Protein AF-A0A8B7ZRM4-F1 (afdb_monomer_lite)

Structure (mmCIF, N/CA/C/O backbone):
data_AF-A0A8B7ZRM4-F1
#
_entry.id   AF-A0A8B7ZRM4-F1
#
loop_
_atom_site.group_PDB
_atom_site.id
_atom_site.type_symbol
_atom_site.label_atom_id
_atom_site.label_alt_id
_atom_site.label_comp_id
_atom_site.label_asym_id
_atom_site.label_entity_id
_atom_site.label_seq_id
_atom_site.pdbx_PDB_ins_code
_atom_site.Cartn_x
_atom_site.Cartn_y
_atom_site.Cartn_z
_atom_site.occupancy
_atom_site.B_iso_or_equiv
_atom_site.auth_seq_id
_atom_site.auth_comp_id
_atom_site.auth_asym_id
_atom_site.auth_atom_id
_atom_site.pdbx_PDB_model_num
ATOM 1 N N . MET A 1 1 ? -20.366 16.954 -4.971 1.00 42.69 1 MET A N 1
ATOM 2 C CA . MET A 1 1 ? -20.624 15.500 -4.927 1.00 42.69 1 MET A CA 1
ATOM 3 C C . MET A 1 1 ? -21.548 15.237 -3.754 1.00 42.69 1 MET A C 1
ATOM 5 O O . MET A 1 1 ? -21.232 15.649 -2.647 1.00 42.69 1 MET A O 1
ATOM 9 N N . ALA A 1 2 ? -22.745 14.727 -4.041 1.00 37.62 2 ALA A N 1
ATOM 10 C CA . ALA A 1 2 ? -23.853 14.630 -3.098 1.00 37.62 2 ALA A CA 1
ATOM 11 C C . ALA A 1 2 ? -23.645 13.472 -2.113 1.00 37.62 2 ALA A C 1
ATOM 13 O O . ALA A 1 2 ? -23.377 12.346 -2.524 1.00 37.62 2 ALA A O 1
ATOM 14 N N . SER A 1 3 ? -23.788 13.775 -0.824 1.00 43.78 3 SER A N 1
ATOM 15 C CA . SER A 1 3 ? -23.793 12.805 0.267 1.00 43.78 3 SER A CA 1
ATOM 16 C C . SER A 1 3 ? -25.105 12.019 0.214 1.00 43.78 3 SER A C 1
ATOM 18 O O . SER A 1 3 ? -26.173 12.572 0.481 1.00 43.78 3 SER A O 1
ATOM 20 N N . GLN A 1 4 ? -25.047 10.755 -0.209 1.00 44.62 4 GLN A N 1
ATOM 21 C CA . GLN A 1 4 ? -26.190 9.851 -0.136 1.00 44.62 4 GLN A CA 1
ATOM 22 C C . GLN A 1 4 ? -26.280 9.298 1.286 1.00 44.62 4 GLN A C 1
ATOM 24 O O . GLN A 1 4 ? -25.449 8.502 1.719 1.00 44.62 4 GLN A O 1
ATOM 29 N N . GLY A 1 5 ? -27.292 9.762 2.019 1.00 43.59 5 GLY A N 1
ATOM 30 C CA . GLY A 1 5 ? -27.686 9.191 3.297 1.00 43.59 5 GLY A CA 1
ATOM 31 C C . GLY A 1 5 ? -28.191 7.765 3.099 1.00 43.59 5 GLY A C 1
ATOM 32 O O . GLY A 1 5 ? -29.124 7.530 2.332 1.00 43.59 5 GLY A O 1
ATOM 33 N N . VAL A 1 6 ? -27.565 6.825 3.799 1.00 45.75 6 VAL A N 1
ATOM 34 C CA . VAL A 1 6 ? -28.013 5.434 3.878 1.00 45.75 6 VAL A CA 1
ATOM 35 C C . VAL A 1 6 ? -29.364 5.407 4.592 1.00 45.75 6 VAL A C 1
ATOM 37 O O . VAL A 1 6 ? -29.500 5.883 5.720 1.00 45.75 6 VAL A O 1
ATOM 40 N N . GLN A 1 7 ? -30.379 4.888 3.903 1.00 50.84 7 GLN A N 1
ATOM 41 C CA . GLN A 1 7 ? -31.726 4.717 4.436 1.00 50.84 7 GLN A CA 1
ATOM 42 C C . GLN A 1 7 ? -31.730 3.583 5.482 1.00 50.84 7 GLN A C 1
ATOM 44 O O . GLN A 1 7 ? -31.145 2.524 5.247 1.00 50.84 7 GLN A O 1
ATOM 49 N N . PRO A 1 8 ? -32.414 3.751 6.629 1.00 54.53 8 PRO A N 1
ATOM 50 C CA . PRO A 1 8 ? -32.433 2.766 7.719 1.00 54.53 8 PRO A CA 1
ATOM 51 C C . PRO A 1 8 ? -33.092 1.423 7.348 1.00 54.53 8 PRO A C 1
ATOM 53 O O . PRO A 1 8 ? -32.986 0.451 8.095 1.00 54.53 8 PRO A O 1
ATOM 56 N N . SER A 1 9 ? -33.745 1.342 6.189 1.00 59.06 9 SER A N 1
ATOM 57 C CA . SER A 1 9 ? -34.387 0.136 5.664 1.00 59.06 9 SER A CA 1
ATOM 58 C C . SER A 1 9 ? -33.404 -0.914 5.125 1.00 59.06 9 SER A C 1
ATOM 60 O O . SER A 1 9 ? -33.763 -2.091 5.066 1.00 59.06 9 SER A O 1
ATOM 62 N N . ASP A 1 10 ? -32.166 -0.540 4.788 1.00 57.09 10 ASP A N 1
ATOM 63 C CA . ASP A 1 10 ? -31.178 -1.486 4.246 1.00 57.09 10 ASP A CA 1
ATOM 64 C C . ASP A 1 10 ? -30.437 -2.273 5.341 1.00 57.09 10 ASP A C 1
ATOM 66 O O . ASP A 1 10 ? -30.064 -3.429 5.134 1.00 57.09 10 ASP A O 1
ATOM 70 N N . LEU A 1 11 ? -30.330 -1.716 6.552 1.00 57.50 11 LEU A N 1
ATOM 71 C CA . LEU A 1 11 ? -29.779 -2.417 7.722 1.00 57.50 11 LEU A CA 1
ATOM 72 C C . LEU A 1 11 ? -30.714 -3.513 8.252 1.00 57.50 11 LEU A C 1
ATOM 74 O O . LEU A 1 11 ? -30.254 -4.522 8.778 1.00 57.50 11 LEU A O 1
ATOM 78 N N . GLN A 1 12 ? -32.028 -3.355 8.087 1.00 57.16 12 GLN A N 1
ATOM 79 C CA . GLN A 1 12 ? -32.990 -4.374 8.515 1.00 57.16 12 GLN A CA 1
ATOM 80 C C . GLN A 1 12 ? -33.005 -5.588 7.578 1.00 57.16 12 GLN A C 1
ATOM 82 O O . GLN A 1 12 ? -33.232 -6.708 8.029 1.00 57.16 12 GLN A O 1
ATOM 87 N N . LYS A 1 13 ? -32.701 -5.402 6.287 1.00 59.34 13 LYS A N 1
ATOM 88 C CA . LYS A 1 13 ? -32.641 -6.502 5.312 1.00 59.34 13 LYS A CA 1
ATOM 89 C C . LYS A 1 13 ? -31.384 -7.362 5.460 1.00 59.34 13 LYS A C 1
ATOM 91 O O . LYS A 1 13 ? -31.457 -8.565 5.222 1.00 59.34 13 LYS A O 1
ATOM 96 N N . SER A 1 14 ? -30.256 -6.789 5.889 1.00 59.28 14 SER A N 1
ATOM 97 C CA . SER A 1 14 ? -29.027 -7.564 6.123 1.00 59.28 14 SER A CA 1
ATOM 98 C C . SER A 1 14 ? -29.112 -8.457 7.368 1.00 59.28 14 SER A C 1
ATOM 100 O O . SER A 1 14 ? -28.523 -9.536 7.382 1.00 59.28 14 SER A O 1
ATOM 102 N N . LEU A 1 15 ? -29.903 -8.067 8.374 1.00 54.16 15 LEU A N 1
ATOM 103 C CA . LEU A 1 15 ? -30.107 -8.839 9.607 1.00 54.16 15 LEU A CA 1
ATOM 104 C C . LEU A 1 15 ? -31.001 -10.077 9.419 1.00 54.16 15 LEU A C 1
ATOM 106 O O . LEU A 1 15 ? -30.775 -11.096 10.070 1.00 54.16 15 LEU A O 1
ATOM 110 N N . VAL A 1 16 ? -31.960 -10.039 8.487 1.00 58.53 16 VAL A N 1
ATOM 111 C CA . VAL A 1 16 ? -32.848 -11.184 8.197 1.00 58.53 16 VAL A CA 1
ATOM 112 C C . VAL A 1 16 ? -32.095 -12.341 7.521 1.00 58.53 16 VAL A C 1
ATOM 114 O O . VAL A 1 16 ? -32.406 -13.504 7.770 1.00 58.53 16 VAL A O 1
ATOM 117 N N . ASN A 1 17 ? -31.039 -12.054 6.750 1.00 59.66 17 ASN A N 1
ATOM 118 C CA . ASN A 1 17 ? -30.204 -13.081 6.108 1.00 59.66 17 ASN A CA 1
ATOM 119 C C . ASN A 1 17 ? -29.310 -13.875 7.083 1.00 59.66 17 ASN A C 1
ATOM 121 O O . ASN A 1 17 ? -28.708 -14.865 6.677 1.00 59.66 17 ASN A O 1
ATOM 125 N N . LEU A 1 18 ? -29.234 -13.477 8.358 1.00 61.53 18 LEU A N 1
ATOM 126 C CA . LEU A 1 18 ? -28.456 -14.162 9.398 1.00 61.53 18 LEU A CA 1
ATOM 127 C C . LEU A 1 18 ? -29.316 -15.042 10.325 1.00 61.53 18 LEU A C 1
ATOM 129 O O . LEU A 1 18 ? -28.818 -15.532 11.336 1.00 61.53 18 LEU A O 1
ATOM 133 N N . GLY A 1 19 ? -30.599 -15.260 10.004 1.00 52.09 19 GLY A N 1
ATOM 134 C CA . GLY A 1 19 ? -31.478 -16.154 10.773 1.00 52.09 19 GLY A CA 1
ATOM 135 C C . GLY A 1 19 ? -31.838 -15.648 12.176 1.00 52.09 19 GLY A C 1
ATOM 136 O O . GLY A 1 19 ? -32.374 -16.402 12.987 1.00 52.09 19 GLY A O 1
ATOM 137 N N . LEU A 1 20 ? -31.565 -14.376 12.473 1.00 54.72 20 LEU A N 1
ATOM 138 C CA . LEU A 1 20 ? -31.938 -13.733 13.726 1.00 54.72 20 LEU A CA 1
ATOM 139 C C . LEU A 1 20 ? -33.320 -13.100 13.554 1.00 54.72 20 LEU A C 1
ATOM 141 O O . LEU A 1 20 ? -33.479 -12.102 12.851 1.00 54.72 20 LEU A O 1
ATOM 145 N N . ALA A 1 21 ? -34.336 -13.700 14.177 1.00 60.06 21 ALA A N 1
ATOM 146 C CA . ALA A 1 21 ? -35.658 -13.092 14.256 1.00 60.06 21 ALA A CA 1
ATOM 147 C C . ALA A 1 21 ? -35.549 -11.734 14.982 1.00 60.06 21 ALA A C 1
ATOM 149 O O . ALA A 1 21 ? -34.854 -11.660 16.000 1.00 60.06 21 ALA A O 1
ATOM 150 N N . PRO A 1 22 ? -36.210 -10.664 14.503 1.00 60.66 22 PRO A N 1
ATOM 151 C CA . PRO A 1 22 ? -36.187 -9.377 15.182 1.00 60.66 22 PRO A CA 1
ATOM 152 C C . PRO A 1 22 ? -36.867 -9.529 16.543 1.00 60.66 22 PRO A C 1
ATOM 154 O O . PRO A 1 22 ? -38.075 -9.753 16.622 1.00 60.66 22 PRO A O 1
ATOM 157 N N . THR A 1 23 ? -36.088 -9.455 17.617 1.00 68.31 23 THR A N 1
ATOM 158 C CA . THR A 1 23 ? -36.628 -9.458 18.973 1.00 68.31 23 THR A CA 1
ATOM 159 C C . THR A 1 23 ? -37.364 -8.141 19.193 1.00 68.31 23 THR A C 1
ATOM 161 O O . THR A 1 23 ? -36.771 -7.068 19.085 1.00 68.31 23 THR A O 1
ATOM 164 N N . ASP A 1 24 ? -38.661 -8.224 19.472 1.00 61.00 24 ASP A N 1
ATOM 165 C CA . ASP A 1 24 ? -39.506 -7.076 19.785 1.00 61.00 24 ASP A CA 1
ATOM 166 C C . ASP A 1 24 ? -39.119 -6.503 21.161 1.00 61.00 24 ASP A C 1
ATOM 168 O O . ASP A 1 24 ? -39.440 -7.065 22.213 1.00 61.00 24 ASP A O 1
ATOM 172 N N . TYR A 1 25 ? -38.361 -5.405 21.147 1.00 67.81 25 TYR A N 1
ATOM 173 C CA . TYR A 1 25 ? -37.911 -4.706 22.351 1.00 67.81 25 TYR A CA 1
ATOM 174 C C . TYR A 1 25 ? -38.946 -3.700 22.887 1.00 67.81 25 TYR A C 1
ATOM 176 O O . TYR A 1 25 ? -38.732 -3.150 23.972 1.00 67.81 25 TYR A O 1
ATOM 184 N N . ASP A 1 26 ? -40.100 -3.519 22.226 1.00 65.12 26 ASP A N 1
ATOM 185 C CA . ASP A 1 26 ? -41.134 -2.562 22.658 1.00 65.12 26 ASP A CA 1
ATOM 186 C C . ASP A 1 26 ? -41.790 -2.963 23.991 1.00 65.12 26 ASP A C 1
ATOM 188 O O . ASP A 1 26 ? -42.375 -2.134 24.692 1.00 65.12 26 ASP A O 1
ATOM 192 N N . GLN A 1 27 ? -41.645 -4.226 24.405 1.00 63.16 27 GLN A N 1
ATOM 193 C CA . GLN A 1 27 ? -42.153 -4.733 25.685 1.00 63.16 27 GLN A CA 1
ATOM 194 C C . GLN A 1 27 ? -41.333 -4.262 26.900 1.00 63.16 27 GLN A C 1
ATOM 196 O O . GLN A 1 27 ? -41.805 -4.354 28.035 1.00 63.16 27 GLN A O 1
ATOM 201 N N . TRP A 1 28 ? -40.123 -3.733 26.679 1.00 54.72 28 TRP A N 1
ATOM 202 C CA . TRP A 1 28 ? -39.200 -3.300 27.736 1.00 54.72 28 TRP A CA 1
ATOM 203 C C . TRP A 1 28 ? -38.971 -1.786 27.770 1.00 54.72 28 TRP A C 1
ATOM 205 O O . TRP A 1 28 ? -38.286 -1.282 28.669 1.00 54.72 28 TRP A O 1
ATOM 215 N N . GLU A 1 29 ? -39.594 -1.029 26.864 1.00 53.84 29 GLU A N 1
ATOM 216 C CA . GLU A 1 29 ? -39.613 0.424 26.963 1.00 53.84 29 GLU A CA 1
ATOM 217 C C . GLU A 1 29 ? -40.516 0.872 28.117 1.00 53.84 29 GLU A C 1
ATOM 219 O O . GLU A 1 29 ? -41.751 0.848 28.067 1.00 53.84 29 GLU A O 1
ATOM 224 N N . ARG A 1 30 ? -39.885 1.361 29.188 1.00 49.22 30 ARG A N 1
ATOM 225 C CA . ARG A 1 30 ? -40.577 2.138 30.216 1.00 49.22 30 ARG A CA 1
ATOM 226 C C . ARG A 1 30 ? -41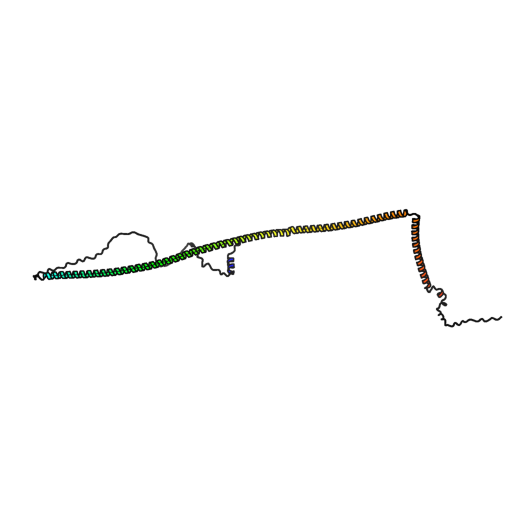.110 3.410 29.566 1.00 49.22 30 ARG A C 1
ATOM 228 O O . ARG A 1 30 ? -40.391 4.401 29.449 1.00 49.22 30 ARG A O 1
ATOM 235 N N . ARG A 1 31 ? -42.389 3.395 29.188 1.00 47.91 31 ARG A N 1
ATOM 236 C CA . ARG A 1 31 ? -43.137 4.583 28.765 1.00 47.91 31 ARG A CA 1
ATOM 237 C C . ARG A 1 31 ? -43.062 5.641 29.864 1.00 47.91 31 ARG A C 1
ATOM 239 O O . ARG A 1 31 ? -43.840 5.634 30.819 1.00 47.91 31 ARG A O 1
ATOM 246 N N . THR A 1 32 ? -42.139 6.585 29.724 1.00 45.94 32 THR A N 1
ATOM 247 C CA . THR A 1 32 ? -42.197 7.846 30.455 1.00 45.94 32 THR A CA 1
ATOM 248 C C . THR A 1 32 ? -43.395 8.609 29.904 1.00 45.94 32 THR A C 1
ATOM 250 O O . THR A 1 32 ? -43.354 9.181 28.816 1.00 45.94 32 THR A O 1
ATOM 253 N N . ARG A 1 33 ? -44.514 8.581 30.641 1.00 40.78 33 ARG A N 1
ATOM 254 C CA . ARG A 1 33 ? -45.650 9.473 30.388 1.00 40.78 33 ARG A CA 1
ATOM 255 C C . ARG A 1 33 ? -45.146 10.911 30.487 1.00 40.78 33 ARG A C 1
ATOM 257 O O . ARG A 1 33 ? -45.051 11.472 31.576 1.00 40.78 33 ARG A O 1
ATOM 264 N N . ARG A 1 34 ? -44.851 11.525 29.342 1.00 40.09 34 ARG A N 1
ATOM 265 C CA . ARG A 1 34 ? -44.860 12.979 29.218 1.00 40.09 34 ARG A CA 1
ATOM 266 C C . ARG A 1 34 ? -46.301 13.419 29.437 1.00 40.09 34 ARG A C 1
ATOM 268 O O . ARG A 1 34 ? -47.185 13.102 28.645 1.00 40.09 34 ARG A O 1
ATOM 275 N N . ILE A 1 35 ? -46.533 14.102 30.551 1.00 38.19 35 ILE A N 1
ATOM 276 C CA . ILE A 1 35 ? -47.783 14.798 30.839 1.00 38.19 35 ILE A CA 1
ATOM 277 C C . ILE A 1 35 ? -47.894 15.927 29.810 1.00 38.19 35 ILE A C 1
ATOM 279 O O . ILE A 1 35 ? -47.309 16.997 29.969 1.00 38.19 35 ILE A O 1
ATOM 283 N N . ALA A 1 36 ? -48.603 15.659 28.717 1.00 37.28 36 ALA A N 1
ATOM 284 C CA . ALA A 1 36 ? -49.060 16.689 27.805 1.00 37.28 36 ALA A CA 1
ATOM 285 C C . ALA A 1 36 ? -50.251 17.398 28.460 1.00 37.28 36 ALA A C 1
ATOM 287 O O . ALA A 1 36 ? -51.297 16.797 28.708 1.00 37.28 36 ALA A O 1
ATOM 288 N N . LYS A 1 37 ? -50.072 18.687 28.758 1.00 45.94 37 LYS A N 1
ATOM 289 C CA . LYS A 1 37 ? -51.167 19.607 29.062 1.00 45.94 37 LYS A CA 1
ATOM 290 C C . LYS A 1 37 ? -52.111 19.619 27.859 1.00 45.94 37 LYS A C 1
ATOM 292 O O . LYS A 1 37 ? -51.722 20.084 26.793 1.00 45.94 37 LYS A O 1
ATOM 297 N N . SER A 1 38 ? -53.339 19.148 28.035 1.00 37.53 38 SER A N 1
ATOM 298 C CA . SER A 1 38 ? -54.442 19.507 27.148 1.00 37.53 38 SER A CA 1
ATOM 299 C C . SER A 1 38 ? -55.556 20.121 27.982 1.00 37.53 38 SER A C 1
ATOM 301 O O . SER A 1 38 ? -55.972 19.602 29.017 1.00 37.53 38 SER A O 1
ATOM 303 N N . ALA A 1 39 ? -55.935 21.317 27.557 1.00 36.53 39 ALA A N 1
ATOM 304 C CA . ALA A 1 39 ? -57.039 22.086 28.073 1.00 36.53 39 ALA A CA 1
ATOM 305 C C . ALA A 1 39 ? -58.345 21.605 27.428 1.00 36.53 39 ALA A C 1
ATOM 307 O O . ALA A 1 39 ? -58.369 21.314 26.236 1.00 36.53 39 ALA A O 1
ATOM 308 N N . GLY A 1 40 ? -59.438 21.659 28.191 1.00 33.09 40 GLY A N 1
ATOM 309 C CA . GLY A 1 40 ? -60.749 21.977 27.626 1.00 33.09 40 GLY A CA 1
ATOM 310 C C . GLY A 1 40 ? -61.825 20.889 27.662 1.00 33.09 40 GLY A C 1
ATOM 311 O O . GLY A 1 40 ? -61.824 19.975 26.854 1.00 33.09 40 GLY A O 1
ATOM 312 N N . LYS A 1 41 ? -62.834 21.178 28.499 1.00 35.91 41 LYS A N 1
ATOM 313 C CA . LYS A 1 41 ? -64.285 20.959 28.312 1.00 35.91 41 LYS A CA 1
ATOM 314 C C . LYS A 1 41 ? -64.845 19.522 28.338 1.00 35.91 41 LYS A C 1
ATOM 316 O O . LYS A 1 41 ? -64.946 18.865 27.317 1.00 35.91 41 LYS A O 1
ATOM 321 N N . GLY A 1 42 ? -65.465 19.195 29.477 1.00 30.98 42 GLY A N 1
ATOM 322 C CA . GLY A 1 42 ? -66.922 19.364 29.618 1.00 30.98 42 GLY A CA 1
ATOM 323 C C . GLY A 1 42 ? -67.811 18.111 29.578 1.00 30.98 42 GLY A C 1
ATOM 324 O O . GLY A 1 42 ? -67.831 17.408 28.577 1.00 30.98 42 GLY A O 1
ATOM 325 N N . ARG A 1 43 ? -68.667 18.021 30.619 1.00 35.03 43 ARG A N 1
ATOM 326 C CA . ARG A 1 43 ? -69.948 17.282 30.760 1.00 35.03 43 ARG A CA 1
ATOM 327 C C . ARG A 1 43 ? -69.883 15.765 30.982 1.00 35.03 43 ARG A C 1
ATOM 329 O O . ARG A 1 43 ? -69.095 15.087 30.355 1.00 35.03 43 ARG A O 1
ATOM 336 N N . GLU A 1 44 ? -70.750 15.120 31.763 1.00 32.88 44 GLU A N 1
ATOM 337 C CA . GLU A 1 44 ? -71.662 15.451 32.874 1.00 32.88 44 GLU A CA 1
ATOM 338 C C . GLU A 1 44 ? -72.252 14.094 33.334 1.00 32.88 44 GLU A C 1
ATOM 340 O O . GLU A 1 44 ? -72.483 13.228 32.496 1.00 32.88 44 GLU A O 1
ATOM 345 N N . SER A 1 45 ? -72.588 13.969 34.623 1.00 37.62 45 SER A N 1
ATOM 346 C CA . SER A 1 45 ? -73.604 13.063 35.210 1.00 37.62 45 SER A CA 1
ATOM 347 C C . SER A 1 45 ? -73.210 11.719 35.864 1.00 37.62 45 SER A C 1
ATOM 349 O O . SER A 1 45 ? -73.056 10.691 35.221 1.00 37.62 45 SER A O 1
ATOM 351 N N . SER A 1 46 ? -73.348 11.757 37.201 1.00 35.34 46 SER A N 1
ATOM 352 C CA . SER A 1 46 ? -74.185 10.891 38.064 1.00 35.34 46 SER A CA 1
ATOM 353 C C . SER A 1 46 ? -73.632 9.665 38.825 1.00 35.34 46 SER A C 1
ATOM 355 O O . SER A 1 46 ? -73.476 8.587 38.269 1.00 35.34 46 SER A O 1
ATOM 357 N N . ARG A 1 47 ? -73.665 9.860 40.167 1.00 34.81 47 ARG A N 1
ATOM 358 C CA . ARG A 1 47 ? -74.093 8.979 41.298 1.00 34.81 47 ARG A CA 1
ATOM 359 C C . ARG A 1 47 ? -73.044 8.014 41.899 1.00 34.81 47 ARG A C 1
ATOM 361 O O . ARG A 1 47 ? -72.624 7.082 41.238 1.00 34.81 47 ARG A O 1
ATOM 368 N N . ARG A 1 48 ? -72.514 8.336 43.106 1.00 36.41 48 ARG A N 1
ATOM 369 C CA . ARG A 1 48 ? -72.910 7.920 44.504 1.00 36.41 48 ARG A CA 1
ATOM 370 C C . ARG A 1 48 ? -72.370 6.506 44.852 1.00 36.41 48 ARG A C 1
ATOM 372 O O . ARG A 1 48 ? -72.601 5.622 44.049 1.00 36.41 48 ARG A O 1
ATOM 379 N N . LEU A 1 49 ? -71.686 6.176 45.965 1.00 36.03 49 LEU A N 1
ATOM 380 C CA . LEU A 1 49 ? -71.637 6.640 47.372 1.00 36.03 49 LEU A CA 1
ATOM 381 C C . LEU A 1 49 ? -70.361 6.107 48.103 1.00 36.03 49 LEU A C 1
ATOM 383 O O . LEU A 1 49 ? -69.886 5.042 47.723 1.00 36.03 49 LEU A O 1
ATOM 387 N N . THR A 1 50 ? -69.946 6.825 49.174 1.00 38.22 50 THR A N 1
ATOM 388 C CA . THR A 1 50 ? -69.186 6.445 50.417 1.00 38.22 50 THR A CA 1
ATOM 389 C C . THR A 1 50 ? -67.763 5.854 50.286 1.00 38.22 50 THR A C 1
ATOM 391 O O . THR A 1 50 ? -67.538 5.003 49.441 1.00 38.22 50 THR A O 1
ATOM 394 N N . ASP A 1 51 ? -66.738 6.216 51.073 1.00 31.47 51 ASP A N 1
ATOM 395 C CA . ASP A 1 51 ? -66.713 6.705 52.464 1.00 31.47 51 ASP A CA 1
ATOM 396 C C . ASP A 1 51 ? -65.434 7.522 52.806 1.00 31.47 51 ASP A C 1
ATOM 398 O O . ASP A 1 51 ? -64.435 7.469 52.087 1.00 31.47 51 ASP A O 1
ATOM 402 N N . GLU A 1 52 ? -65.525 8.286 53.898 1.00 33.78 52 GLU A N 1
ATOM 403 C CA . GLU A 1 52 ? -64.645 9.339 54.450 1.00 33.78 52 GLU A CA 1
ATOM 404 C C . GLU A 1 52 ? -63.167 8.954 54.701 1.00 33.78 52 GLU A C 1
ATOM 406 O O . GLU A 1 52 ? -62.854 7.844 55.115 1.00 33.78 52 GLU A O 1
ATOM 411 N N . SER A 1 53 ? -62.161 9.765 54.343 1.00 35.12 53 SER A N 1
ATOM 412 C CA . SER A 1 53 ? -61.745 11.117 54.795 1.00 35.12 53 SER A CA 1
ATOM 413 C C . SER A 1 53 ? -60.869 11.131 56.053 1.00 35.12 53 SER A C 1
ATOM 415 O O . SER A 1 53 ? -61.307 10.923 57.178 1.00 35.12 53 SER A O 1
ATOM 417 N N . ALA A 1 54 ? -59.606 11.485 55.817 1.00 34.75 54 ALA A N 1
ATOM 418 C CA . ALA A 1 54 ? -58.664 12.017 56.788 1.00 34.75 54 ALA A CA 1
ATOM 419 C C . ALA A 1 54 ? -59.148 13.347 57.396 1.00 34.75 54 ALA A C 1
ATOM 421 O O . ALA A 1 54 ? -59.894 14.075 56.746 1.00 34.75 54 ALA A O 1
ATOM 422 N N . LEU A 1 55 ? -58.596 13.728 58.554 1.00 36.03 55 LEU A N 1
ATOM 423 C CA . LEU A 1 55 ? -57.786 14.948 58.701 1.00 36.03 55 LEU A CA 1
ATOM 424 C C . LEU A 1 55 ? -57.243 15.115 60.132 1.00 36.03 55 LEU A C 1
ATOM 426 O O . LEU A 1 55 ? -57.958 14.930 61.106 1.00 36.03 55 LEU A O 1
ATOM 430 N N . ALA A 1 56 ? -55.968 15.516 60.166 1.00 32.16 56 ALA A N 1
ATOM 431 C CA . ALA A 1 56 ? -55.360 16.592 60.958 1.00 32.16 56 ALA A CA 1
ATOM 432 C C . ALA A 1 56 ? -55.584 16.699 62.479 1.00 32.16 56 ALA A C 1
ATOM 434 O O . ALA A 1 56 ? -56.700 16.698 62.981 1.00 32.16 56 ALA A O 1
ATOM 435 N N . GLY A 1 57 ? -54.500 17.037 63.185 1.00 28.64 57 GLY A N 1
ATOM 436 C CA . GLY A 1 57 ? -54.613 17.740 64.463 1.00 28.64 57 GLY A CA 1
ATOM 437 C C . GLY A 1 57 ? -53.366 17.689 65.332 1.00 28.64 57 GLY A C 1
ATOM 438 O O . GLY A 1 57 ? -53.099 16.688 65.976 1.00 28.64 57 GLY A O 1
ATOM 439 N N . SER A 1 58 ? -52.619 18.784 65.335 1.00 34.03 58 SER A N 1
ATOM 440 C CA . SER A 1 58 ? -51.339 19.038 65.999 1.00 34.03 58 SER A CA 1
ATOM 441 C C . SER A 1 58 ? -51.375 19.175 67.539 1.00 34.03 58 SER A C 1
ATOM 443 O O . SER A 1 58 ? -52.258 19.839 68.066 1.00 34.03 58 SER A O 1
ATOM 445 N N . SER A 1 59 ? -50.282 18.726 68.182 1.00 34.44 59 SER A N 1
ATOM 446 C CA . SER A 1 59 ? -49.548 19.348 69.323 1.00 34.44 59 SER A CA 1
ATOM 447 C C . SER A 1 59 ? -50.268 19.538 70.701 1.00 34.44 59 SER A C 1
ATOM 449 O O . SER A 1 59 ? -51.381 19.063 70.872 1.00 34.44 59 SER A O 1
ATOM 451 N N . PRO A 1 60 ? -49.633 20.137 71.745 1.00 53.62 60 PRO A N 1
ATOM 452 C CA . PRO A 1 60 ? -48.708 19.477 72.688 1.00 53.62 60 PRO A CA 1
ATOM 453 C C . PRO A 1 60 ? -48.970 19.797 74.200 1.00 53.62 60 PRO A C 1
ATOM 455 O O . PRO A 1 60 ? -49.795 20.633 74.528 1.00 53.62 60 PRO A O 1
ATOM 458 N N . VAL A 1 61 ? -48.212 19.123 75.087 1.00 40.00 61 VAL A N 1
ATOM 459 C CA . VAL A 1 61 ? -47.638 19.481 76.426 1.00 40.00 61 VAL A CA 1
ATOM 460 C C . VAL A 1 61 ? -48.325 20.514 77.371 1.00 40.00 61 VAL A C 1
ATOM 462 O O . VAL A 1 61 ? -48.689 21.608 76.964 1.00 40.00 61 VAL A O 1
ATOM 465 N N . VAL A 1 62 ? -48.253 20.189 78.683 1.00 37.31 62 VAL A N 1
ATOM 466 C CA . VAL A 1 62 ? -48.317 21.002 79.940 1.00 37.31 62 VAL A CA 1
ATOM 467 C C . VAL A 1 62 ? -49.531 20.665 80.841 1.00 37.31 62 VAL A C 1
ATOM 469 O O . VAL A 1 62 ? -50.676 20.830 80.444 1.00 37.31 62 VAL A O 1
ATOM 472 N N . GLY A 1 63 ? -49.271 20.169 82.067 1.00 31.72 63 GLY A N 1
ATOM 473 C CA . GLY A 1 63 ? -50.266 20.013 83.157 1.00 31.72 63 GLY A CA 1
ATOM 474 C C . GLY A 1 63 ? -50.366 21.275 84.033 1.00 31.72 63 GLY A C 1
ATOM 475 O O . GLY A 1 63 ? -49.981 22.340 83.569 1.00 31.72 63 GLY A O 1
ATOM 476 N N . PRO A 1 64 ? -50.682 21.203 85.340 1.00 57.72 64 PRO A N 1
ATOM 477 C CA . PRO A 1 64 ? -51.611 20.352 86.088 1.00 57.72 64 PRO A CA 1
ATOM 478 C C . PRO A 1 64 ? -52.668 21.217 86.845 1.00 57.72 64 PRO A C 1
ATOM 480 O O . PRO A 1 64 ? -52.732 22.423 86.641 1.00 57.72 64 PRO A O 1
ATOM 483 N N . GLN A 1 65 ? -53.390 20.596 87.794 1.00 39.69 65 GLN A N 1
ATOM 484 C CA . GLN A 1 65 ? -54.217 21.157 88.893 1.00 39.69 65 GLN A CA 1
ATOM 485 C C . GLN A 1 65 ? -55.765 21.152 88.752 1.00 39.69 65 GLN A C 1
ATOM 487 O O . GLN A 1 65 ? -56.292 21.059 87.647 1.00 39.69 65 GLN A O 1
ATOM 492 N N . PRO A 1 66 ? -56.468 21.086 89.911 1.00 56.69 66 PRO A N 1
ATOM 493 C CA . PRO A 1 66 ? -57.736 20.390 90.131 1.00 56.69 66 PRO A CA 1
ATOM 494 C C . PRO A 1 66 ? -58.921 21.354 90.267 1.00 56.69 66 PRO A C 1
ATOM 496 O O . PRO A 1 66 ? -58.715 22.554 90.243 1.00 56.69 66 PRO A O 1
ATOM 499 N N . HIS A 1 67 ? -60.123 20.793 90.435 1.00 32.00 67 HIS A N 1
ATOM 500 C CA . HIS A 1 67 ? -61.423 21.339 90.891 1.00 32.00 67 HIS A CA 1
ATOM 501 C C . HIS A 1 67 ? -62.489 20.511 90.131 1.00 32.00 67 HIS A C 1
ATOM 503 O O . HIS A 1 67 ? -62.234 20.067 89.020 1.00 32.00 67 HIS A O 1
ATOM 509 N N . GLU A 1 68 ? -63.707 20.218 90.563 1.00 30.80 68 GLU A N 1
ATOM 510 C CA . GLU A 1 68 ? -64.415 20.176 91.835 1.00 30.80 68 GLU A CA 1
ATOM 511 C C . GLU A 1 68 ? -65.769 19.495 91.497 1.00 30.80 68 GLU A C 1
ATOM 513 O O . GLU A 1 68 ? -66.202 19.511 90.347 1.00 30.80 68 GLU A O 1
ATOM 518 N N . SER A 1 69 ? -66.466 18.969 92.506 1.00 35.22 69 SER A N 1
ATOM 519 C CA . SER A 1 69 ? -67.940 18.984 92.595 1.00 35.22 69 SER A CA 1
ATOM 520 C C . SER A 1 69 ? -68.814 18.204 91.589 1.00 35.22 69 SER A C 1
ATOM 522 O O . SER A 1 69 ? -69.175 18.697 90.527 1.00 35.22 69 SER A O 1
ATOM 524 N N . SER A 1 70 ? -69.383 17.083 92.051 1.00 37.88 70 SER A N 1
ATOM 525 C CA . SER A 1 70 ? -70.852 16.883 92.088 1.00 37.88 70 SER A CA 1
ATOM 526 C C . SER A 1 70 ? -71.167 15.635 92.930 1.00 37.88 70 SER A C 1
ATOM 528 O O . SER A 1 70 ? -70.866 14.515 92.537 1.00 37.88 70 SER A O 1
ATOM 530 N N . ALA A 1 71 ? -71.503 15.771 94.212 1.00 31.25 71 ALA A N 1
ATOM 531 C CA . ALA A 1 71 ? -72.859 15.992 94.723 1.00 31.25 71 ALA A CA 1
ATOM 532 C C . ALA A 1 71 ? -73.855 14.864 94.375 1.00 31.25 71 ALA A C 1
ATOM 534 O O . ALA A 1 71 ? -74.375 14.797 93.266 1.00 31.25 71 ALA A O 1
ATOM 535 N N . LYS A 1 72 ? -74.130 14.018 95.380 1.00 43.97 72 LYS A N 1
ATOM 536 C CA . LYS A 1 72 ? -75.418 13.370 95.726 1.00 43.97 72 LYS A CA 1
ATOM 537 C C . LYS A 1 72 ? -75.164 12.519 96.983 1.00 43.97 72 LYS A C 1
ATOM 539 O O . LYS A 1 72 ? -74.584 11.446 96.907 1.00 43.97 72 LYS A O 1
ATOM 544 N N . GLN A 1 73 ? -75.255 13.109 98.179 1.00 35.66 73 GLN A N 1
ATOM 545 C CA . GLN A 1 73 ? -76.436 13.028 99.058 1.00 35.66 73 GLN A CA 1
ATOM 546 C C . GLN A 1 73 ? -77.072 11.636 99.073 1.00 35.66 73 GLN A C 1
ATOM 548 O O . GLN A 1 73 ? -77.828 11.341 98.165 1.00 35.66 73 GLN A O 1
ATOM 553 N N . PHE A 1 74 ? -76.846 10.854 100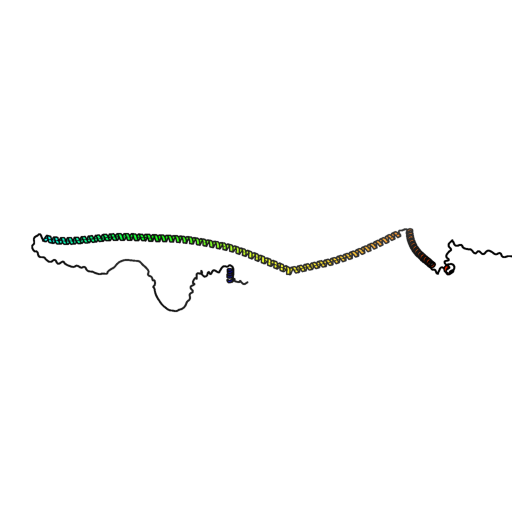.134 1.00 34.25 74 PHE A N 1
ATOM 554 C CA . PHE A 1 74 ? -77.890 10.027 100.752 1.00 34.25 74 PHE A CA 1
ATOM 555 C C . PHE A 1 74 ? -77.601 9.844 102.252 1.00 34.25 74 PHE A C 1
ATOM 557 O O . PHE A 1 74 ? -76.743 9.078 102.674 1.00 34.25 74 PHE A O 1
ATOM 564 N N . HIS A 1 75 ? -78.324 10.653 103.023 1.00 39.59 75 HIS A N 1
ATOM 565 C CA . HIS A 1 75 ? -78.942 10.383 104.320 1.00 39.59 75 HIS A CA 1
ATOM 566 C C . HIS A 1 75 ? -78.194 9.558 105.381 1.00 39.59 75 HIS A C 1
ATOM 568 O O . HIS A 1 75 ? -78.248 8.332 105.440 1.00 39.59 75 HIS A O 1
ATOM 574 N N . HIS A 1 76 ? -77.684 10.303 106.367 1.00 36.25 76 HIS A N 1
ATOM 575 C CA . HIS A 1 76 ? -77.676 9.905 107.770 1.00 36.25 76 HIS A CA 1
ATOM 576 C C . HIS A 1 76 ? -79.079 9.472 108.225 1.00 36.25 76 HIS A C 1
ATOM 578 O O . HIS A 1 76 ? -79.935 10.312 108.496 1.00 36.25 76 HIS A O 1
ATOM 584 N N . TYR A 1 77 ? -79.288 8.169 108.393 1.00 43.84 77 TYR A N 1
ATOM 585 C CA . TYR A 1 77 ? -80.339 7.658 109.266 1.00 43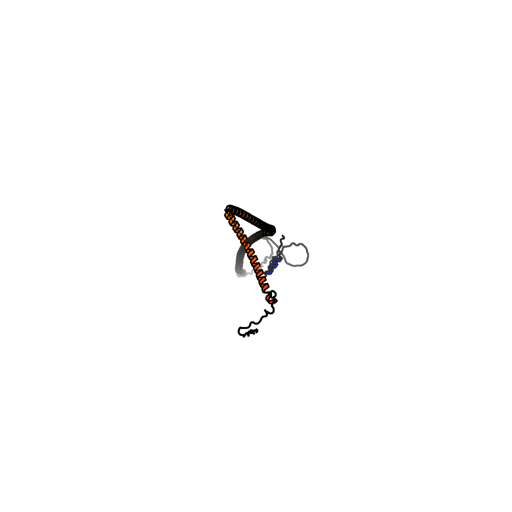.84 77 TYR A CA 1
ATOM 586 C C . TYR A 1 77 ? -79.790 7.558 110.692 1.00 43.84 77 TYR A C 1
ATOM 588 O O . TYR A 1 77 ? -79.223 6.552 111.110 1.00 43.84 77 TYR A O 1
ATOM 596 N N . ARG A 1 78 ? -79.966 8.653 111.440 1.00 38.69 78 ARG A N 1
ATOM 597 C CA . ARG A 1 78 ? -80.255 8.587 112.875 1.00 38.69 78 ARG A CA 1
ATOM 598 C C . ARG A 1 78 ? -81.699 8.112 113.013 1.00 38.69 78 ARG A C 1
ATOM 600 O O . ARG A 1 78 ? -82.605 8.743 112.482 1.00 38.69 78 ARG A O 1
ATOM 607 N N . GLY A 1 79 ? -81.907 7.044 113.763 1.00 34.41 79 GLY A N 1
ATOM 608 C CA . GLY A 1 79 ? -83.224 6.583 114.180 1.00 34.41 79 GLY A CA 1
ATOM 609 C C . GLY A 1 79 ? -83.069 5.435 115.174 1.00 34.41 79 GLY A C 1
ATOM 610 O O . GLY A 1 79 ? -82.090 4.698 115.096 1.00 34.41 79 GLY A O 1
ATOM 611 N N . PRO A 1 80 ? -84.010 5.267 116.103 1.00 48.00 80 PRO A N 1
ATOM 612 C CA . PRO A 1 80 ? -84.326 6.261 117.117 1.00 48.00 80 PRO A CA 1
ATOM 613 C C . PRO A 1 80 ? -84.146 5.690 118.527 1.00 48.00 80 PRO A C 1
ATOM 615 O O . PRO A 1 80 ? -84.017 4.487 118.740 1.00 48.00 80 PRO A O 1
ATOM 618 N N . ALA A 1 81 ? -84.161 6.627 119.473 1.00 42.09 81 ALA A N 1
ATOM 619 C CA . ALA A 1 81 ? -84.436 6.453 120.889 1.00 42.09 81 ALA A CA 1
ATOM 620 C C . ALA A 1 81 ? -85.185 5.150 121.227 1.00 42.09 81 ALA A C 1
ATOM 622 O O . ALA A 1 81 ? -86.358 4.982 120.890 1.00 42.09 81 ALA A O 1
ATOM 623 N N . CYS A 1 82 ? -84.503 4.252 121.937 1.00 35.94 82 CYS A N 1
ATOM 624 C CA . CYS A 1 82 ? -85.158 3.155 122.629 1.00 35.94 82 CYS A CA 1
ATOM 625 C C . CYS A 1 82 ? -85.913 3.721 123.835 1.00 35.94 82 CYS A C 1
ATOM 627 O O . CYS A 1 82 ? -85.338 4.336 124.733 1.00 35.94 82 CYS A O 1
ATOM 629 N N . ALA A 1 83 ? -87.228 3.530 123.803 1.00 39.72 83 ALA A N 1
ATOM 630 C CA . ALA A 1 83 ? -88.152 3.818 124.879 1.00 39.72 83 ALA A CA 1
ATOM 631 C C . ALA A 1 83 ? -87.862 2.896 126.072 1.00 39.72 83 ALA A C 1
ATOM 633 O O . ALA A 1 83 ? -88.183 1.708 126.042 1.00 39.72 83 ALA A O 1
ATOM 634 N N . HIS A 1 84 ? -87.279 3.443 127.136 1.00 40.47 84 HIS A N 1
ATOM 635 C CA . HIS A 1 84 ? -87.229 2.757 128.421 1.00 40.47 84 HIS A CA 1
ATOM 636 C C . HIS A 1 84 ? -88.529 3.031 129.177 1.00 40.47 84 HIS A C 1
ATOM 638 O O . HIS A 1 84 ? -88.806 4.135 129.641 1.00 40.47 84 HIS A O 1
ATOM 644 N N . HIS A 1 85 ? -89.353 1.992 129.239 1.00 43.84 85 HIS A N 1
ATOM 645 C CA . HIS A 1 85 ? -90.560 1.920 130.040 1.00 43.84 85 HIS A CA 1
ATOM 646 C C . HIS A 1 85 ? -90.159 1.811 131.521 1.00 43.84 85 HIS A C 1
ATOM 648 O O . HIS A 1 85 ? -89.457 0.877 131.908 1.00 43.84 85 HIS A O 1
ATOM 654 N N . HIS A 1 86 ? -90.599 2.765 132.345 1.00 41.12 86 HIS A N 1
ATOM 655 C CA . HIS A 1 86 ? -90.494 2.713 133.802 1.00 41.12 86 HIS A CA 1
ATOM 656 C C . HIS A 1 86 ? -91.213 1.461 134.331 1.00 41.12 86 HIS A C 1
ATOM 658 O O . HIS A 1 86 ? -92.443 1.423 134.365 1.00 41.12 86 HIS A O 1
ATOM 664 N N . LYS A 1 87 ? -90.466 0.443 134.778 1.00 45.78 87 LYS A N 1
ATOM 665 C CA . LYS A 1 87 ? -91.016 -0.623 135.624 1.00 45.78 87 LYS A CA 1
ATOM 666 C C . LYS A 1 87 ? -90.725 -0.325 137.091 1.00 45.78 87 LYS A C 1
ATOM 668 O O . LYS A 1 87 ? -89.587 -0.237 137.535 1.00 45.78 87 LYS A O 1
ATOM 673 N N . SER A 1 88 ? -91.835 -0.117 137.788 1.00 41.28 88 SER A N 1
ATOM 674 C CA . SER A 1 88 ? -92.030 0.043 139.222 1.00 41.28 88 SER A CA 1
ATOM 675 C C . SER A 1 88 ? -91.217 -0.961 140.051 1.00 41.28 88 SER A C 1
ATOM 677 O O . SER A 1 88 ? -91.293 -2.165 139.806 1.00 41.28 88 SER A O 1
ATOM 679 N N . LYS A 1 89 ? -90.527 -0.453 141.079 1.00 37.88 89 LYS A N 1
ATOM 680 C CA . LYS A 1 89 ? -89.994 -1.211 142.217 1.00 37.88 89 LYS A CA 1
ATOM 681 C C . LYS A 1 89 ? -91.116 -1.999 142.903 1.00 37.88 89 LYS A C 1
ATOM 683 O O . LYS A 1 89 ? -91.861 -1.439 143.705 1.00 37.88 89 LYS A O 1
ATOM 688 N N . SER A 1 90 ? -91.191 -3.301 142.646 1.00 37.50 90 SER A N 1
ATOM 689 C CA . SER A 1 90 ? -91.664 -4.256 143.645 1.00 37.50 90 SER A CA 1
ATOM 690 C C . SER A 1 90 ? -90.462 -4.675 144.482 1.00 37.50 90 SER A C 1
ATOM 692 O O . SER A 1 90 ? -89.431 -5.079 143.958 1.00 37.50 90 SER A O 1
ATOM 694 N N . ARG A 1 91 ? -90.592 -4.508 145.793 1.00 38.59 91 ARG A N 1
ATOM 695 C CA . ARG A 1 91 ? -89.621 -4.877 146.817 1.00 38.59 91 ARG A CA 1
ATOM 696 C C . ARG A 1 91 ? -89.440 -6.401 146.813 1.00 38.59 91 ARG A C 1
ATOM 698 O O . ARG A 1 91 ? -90.182 -7.100 147.495 1.00 38.59 91 ARG A O 1
ATOM 705 N N . THR A 1 92 ? -88.468 -6.882 146.048 1.00 39.34 92 THR A N 1
ATOM 706 C CA . THR A 1 92 ? -87.954 -8.256 146.088 1.00 39.34 92 THR A CA 1
ATOM 707 C C . THR A 1 92 ? -86.501 -8.226 146.563 1.00 39.34 92 THR A C 1
ATOM 709 O O . THR A 1 92 ? -85.819 -7.208 146.503 1.00 39.34 92 THR A O 1
ATOM 712 N N . THR A 1 93 ? -86.073 -9.310 147.186 1.00 40.47 93 THR A N 1
ATOM 713 C CA . THR A 1 93 ? -84.865 -9.443 148.008 1.00 40.47 93 THR A CA 1
ATOM 714 C C . THR A 1 93 ? -83.544 -9.099 147.283 1.00 40.47 93 THR A C 1
ATOM 716 O O . THR A 1 93 ? -83.494 -9.223 146.063 1.00 40.47 93 THR A O 1
ATOM 719 N N . PRO A 1 94 ? -82.446 -8.754 147.999 1.00 48.25 94 PRO A N 1
ATOM 720 C CA . PRO A 1 94 ? -81.150 -8.288 147.450 1.00 48.25 94 PRO A CA 1
ATOM 721 C C . PRO A 1 94 ? -80.397 -9.227 146.482 1.00 48.25 94 PRO A C 1
ATOM 723 O O . PRO A 1 94 ? -79.251 -8.954 146.151 1.00 48.25 94 PRO A O 1
ATOM 726 N N . ALA A 1 95 ? -81.004 -10.332 146.050 1.00 48.69 95 ALA A N 1
ATOM 727 C CA . ALA A 1 95 ? -80.400 -11.344 145.189 1.00 48.69 95 ALA A CA 1
ATOM 728 C C . ALA A 1 95 ? -80.818 -11.241 143.703 1.00 48.69 95 ALA A C 1
ATOM 730 O O . ALA A 1 95 ? -80.205 -11.898 142.872 1.00 48.69 95 ALA A O 1
ATOM 731 N N . GLU A 1 96 ? -81.836 -10.440 143.341 1.00 47.94 96 GLU A N 1
ATOM 732 C CA . GLU A 1 96 ? -82.437 -10.463 141.986 1.00 47.94 96 GLU A CA 1
ATOM 733 C C . GLU A 1 96 ? -82.051 -9.271 141.067 1.00 47.94 96 GLU A C 1
ATOM 735 O O . GLU A 1 96 ? -82.066 -9.418 139.845 1.00 47.94 96 GLU A O 1
ATOM 740 N N . GLU A 1 97 ? -81.656 -8.104 141.606 1.00 51.38 97 GLU A N 1
ATOM 741 C CA . GLU A 1 97 ? -81.257 -6.914 140.809 1.00 51.38 97 GLU A CA 1
ATOM 742 C C . GLU A 1 97 ? -79.822 -7.006 140.251 1.00 51.38 97 GLU A C 1
ATOM 744 O O . GLU A 1 97 ? -79.544 -6.538 139.141 1.00 51.38 97 GLU A O 1
ATOM 749 N N . GLU A 1 98 ? -78.912 -7.671 140.970 1.00 55.44 98 GLU A N 1
ATOM 750 C CA . GLU A 1 98 ? -77.590 -8.019 140.435 1.00 55.44 98 GLU A CA 1
ATOM 751 C C . GLU A 1 98 ? -77.740 -8.958 139.226 1.00 55.44 98 GLU A C 1
ATOM 753 O O . GLU A 1 98 ? -77.049 -8.791 138.222 1.00 55.44 98 GLU A O 1
ATOM 758 N N . ASP A 1 99 ? -78.739 -9.842 139.254 1.00 58.62 99 ASP A N 1
ATOM 759 C CA . ASP A 1 99 ? -78.986 -10.889 138.262 1.00 58.62 99 ASP A CA 1
ATOM 760 C C . ASP A 1 99 ? -79.505 -10.361 136.902 1.00 58.62 99 ASP A C 1
ATOM 762 O O . ASP A 1 99 ? -79.150 -10.903 135.853 1.00 58.62 99 ASP A O 1
ATOM 766 N N . GLU A 1 100 ? -80.295 -9.277 136.864 1.00 60.25 100 GLU A N 1
ATOM 767 C CA . GLU A 1 100 ? -80.718 -8.615 135.606 1.00 60.25 100 GLU A CA 1
ATOM 768 C C . GLU A 1 100 ? -79.625 -7.719 134.999 1.00 60.25 100 GLU A C 1
ATOM 770 O O . GLU A 1 100 ? -79.410 -7.738 133.784 1.00 60.25 100 GLU A O 1
ATOM 775 N N . SER A 1 101 ? -78.850 -7.002 135.821 1.00 63.41 101 SER A N 1
ATOM 776 C CA . SER A 1 101 ? -77.691 -6.229 135.336 1.00 63.41 101 SER A CA 1
ATOM 777 C C . SER A 1 101 ? -76.587 -7.138 134.768 1.00 63.41 101 SER A C 1
ATOM 779 O O . SER A 1 101 ? -75.919 -6.806 133.783 1.00 63.41 101 SER A O 1
ATOM 781 N N . LEU A 1 102 ? -76.438 -8.336 135.345 1.00 66.31 102 LEU A N 1
ATOM 782 C CA . LEU A 1 102 ? -75.583 -9.399 134.827 1.00 66.31 102 LEU A CA 1
ATOM 783 C C . LEU A 1 102 ? -76.121 -9.945 133.498 1.00 66.31 102 LEU A C 1
ATOM 785 O O . LEU A 1 102 ? -75.327 -10.174 132.586 1.00 66.31 102 LEU A O 1
ATOM 789 N N . LYS A 1 103 ? -77.443 -10.090 133.331 1.00 71.38 103 LYS A N 1
ATOM 790 C CA . LYS A 1 103 ? -78.068 -10.506 132.059 1.00 71.38 103 LYS A CA 1
ATOM 791 C C . LYS A 1 103 ? -77.897 -9.466 130.948 1.00 71.38 103 LYS A C 1
ATOM 793 O O . LYS A 1 103 ? -77.618 -9.853 129.813 1.00 71.38 103 LYS A O 1
ATOM 798 N N . GLU A 1 104 ? -78.002 -8.168 131.233 1.00 73.25 104 GLU A N 1
ATOM 799 C CA . GLU A 1 104 ? -77.713 -7.108 130.250 1.00 73.25 104 GLU A CA 1
ATOM 800 C C . GLU A 1 104 ? -76.232 -7.064 129.867 1.00 73.25 104 GLU A C 1
ATOM 802 O O . GLU A 1 104 ? -75.919 -7.123 128.676 1.00 73.25 104 GLU A O 1
ATOM 807 N N . ARG A 1 105 ? -75.310 -7.118 130.840 1.00 75.69 105 ARG A N 1
ATOM 808 C CA . ARG A 1 105 ? -73.870 -7.265 130.554 1.00 75.69 105 ARG A CA 1
ATOM 809 C C . ARG A 1 105 ? -73.562 -8.535 129.768 1.00 75.69 105 ARG A C 1
ATOM 811 O O . ARG A 1 105 ? -72.657 -8.535 128.941 1.00 75.69 105 ARG A O 1
ATOM 818 N N . GLN A 1 106 ? -74.288 -9.630 129.991 1.00 79.19 106 GLN A N 1
ATOM 819 C CA . GLN A 1 106 ? -74.147 -10.855 129.199 1.00 79.19 106 GLN A CA 1
ATOM 820 C C . GLN A 1 106 ? -74.654 -10.683 127.760 1.00 79.19 106 GLN A C 1
ATOM 822 O O . GLN A 1 106 ? -74.058 -11.244 126.840 1.00 79.19 106 GLN A O 1
ATOM 827 N N . ARG A 1 107 ? -75.729 -9.914 127.531 1.00 80.38 107 ARG A N 1
ATOM 828 C CA . ARG A 1 107 ? -76.217 -9.579 126.179 1.00 80.38 107 ARG A CA 1
ATOM 829 C C . ARG A 1 107 ? -75.234 -8.666 125.451 1.00 80.38 107 ARG A C 1
ATOM 831 O O . ARG A 1 107 ? -74.898 -8.954 124.306 1.00 80.38 107 ARG A O 1
ATOM 838 N N . GLU A 1 108 ? -74.723 -7.633 126.113 1.00 82.31 108 GLU A N 1
ATOM 839 C CA . GLU A 1 108 ? -73.696 -6.741 125.564 1.00 82.31 108 GLU A CA 1
ATOM 840 C C . GLU A 1 108 ? -72.398 -7.495 125.258 1.00 82.31 108 GLU A C 1
ATOM 842 O O . GLU A 1 108 ? -71.869 -7.372 124.155 1.00 82.31 108 GLU A O 1
ATOM 847 N N . ASN A 1 109 ? -71.936 -8.361 126.168 1.00 82.69 109 ASN A N 1
ATOM 848 C CA . ASN A 1 109 ? -70.792 -9.235 125.911 1.00 82.69 109 ASN A CA 1
ATOM 849 C C . ASN A 1 109 ? -71.046 -10.173 124.724 1.00 82.69 109 ASN A C 1
ATOM 851 O O . ASN A 1 109 ? -70.168 -10.322 123.882 1.00 82.69 109 ASN A O 1
ATOM 855 N N . LYS A 1 110 ? -72.250 -10.742 124.576 1.00 87.19 110 LYS A N 1
ATOM 856 C CA . LYS A 1 110 ? -72.612 -11.552 123.395 1.00 87.19 110 LYS A CA 1
ATOM 857 C C . LYS A 1 110 ? -72.604 -10.744 122.094 1.00 87.19 110 LYS A C 1
ATOM 859 O O . LYS A 1 110 ? -72.152 -11.252 121.069 1.00 87.19 110 LYS A O 1
ATOM 864 N N . VAL A 1 111 ? -73.085 -9.501 122.109 1.00 87.31 111 VAL A N 1
ATOM 865 C CA . VAL A 1 111 ? -73.059 -8.608 120.936 1.00 87.31 111 VAL A CA 1
ATOM 866 C C . VAL A 1 111 ? -71.622 -8.229 120.576 1.00 87.31 111 VAL A C 1
ATOM 868 O O . VAL A 1 111 ? -71.240 -8.307 119.407 1.00 87.31 111 VAL A O 1
ATOM 871 N N . LEU A 1 112 ? -70.798 -7.889 121.569 1.00 85.94 112 LEU A N 1
ATOM 872 C CA . LEU A 1 112 ? -69.373 -7.617 121.384 1.00 85.94 112 LEU A CA 1
ATOM 873 C C . LEU A 1 112 ? -68.627 -8.857 120.879 1.00 85.94 112 LEU A C 1
ATOM 875 O O . LEU A 1 112 ? -67.825 -8.745 119.955 1.00 85.94 112 LEU A O 1
ATOM 879 N N . GLU A 1 113 ? -68.932 -10.049 121.391 1.00 88.44 113 GLU A N 1
ATOM 880 C CA . GLU A 1 113 ? -68.395 -11.309 120.878 1.00 88.44 113 GLU A CA 1
ATOM 881 C C . GLU A 1 113 ? -68.769 -11.546 119.412 1.00 88.44 113 GLU A C 1
ATOM 883 O O . GLU A 1 113 ? -67.913 -11.946 118.623 1.00 88.44 113 GLU A O 1
ATOM 888 N N . LEU A 1 114 ? -70.025 -11.303 119.025 1.00 87.94 114 LEU A N 1
ATOM 889 C CA . LEU A 1 114 ? -70.472 -11.410 117.633 1.00 87.94 114 LEU A CA 1
ATOM 890 C C . LEU A 1 114 ? -69.748 -10.402 116.732 1.00 87.94 114 LEU A C 1
ATOM 892 O O . LEU A 1 114 ? -69.330 -10.762 115.631 1.00 87.94 114 LEU A O 1
ATOM 896 N N . LEU A 1 115 ? -69.534 -9.171 117.207 1.00 93.12 115 LEU A N 1
ATOM 897 C CA . LEU A 1 115 ? -68.792 -8.135 116.486 1.00 93.12 115 LEU A CA 1
ATOM 898 C C . LEU A 1 115 ? -67.299 -8.481 116.353 1.00 93.12 115 LEU A C 1
ATOM 900 O O . LEU A 1 115 ? -66.698 -8.274 115.301 1.00 93.12 115 LEU A O 1
ATOM 904 N N . ILE A 1 116 ? -66.691 -9.050 117.396 1.00 91.50 116 ILE A N 1
ATOM 905 C CA . ILE A 1 116 ? -65.311 -9.548 117.358 1.00 91.50 116 ILE A CA 1
ATOM 906 C C . ILE A 1 116 ? -65.210 -10.723 116.379 1.00 91.50 116 ILE A C 1
ATOM 908 O O . ILE A 1 116 ? -64.284 -10.764 115.569 1.00 91.50 116 ILE A O 1
ATOM 912 N N . LYS A 1 117 ? -66.171 -11.655 116.397 1.00 92.94 117 LYS A N 1
ATOM 913 C CA . LYS A 1 117 ? -66.241 -12.789 115.461 1.00 92.94 117 LYS A CA 1
ATOM 914 C C . LYS A 1 117 ? -66.412 -12.316 114.011 1.00 92.94 117 LYS A C 1
ATOM 916 O O . LYS A 1 117 ? -65.703 -12.809 113.135 1.00 92.94 117 LYS A O 1
ATOM 921 N N . SER A 1 118 ? -67.273 -11.331 113.746 1.00 92.38 118 SER A N 1
ATOM 922 C CA . SER A 1 118 ? -67.476 -10.783 112.397 1.00 92.38 118 SER A CA 1
ATOM 923 C C . SER A 1 118 ? -66.255 -10.010 111.892 1.00 92.38 118 SER A C 1
ATOM 925 O O . SER A 1 118 ? -65.834 -10.222 110.755 1.00 92.38 118 SER A O 1
ATOM 927 N N . ARG A 1 119 ? -65.609 -9.198 112.744 1.00 93.94 119 ARG A N 1
ATOM 928 C CA . ARG A 1 119 ? -64.350 -8.506 112.415 1.00 93.94 119 ARG A CA 1
ATOM 929 C C . ARG A 1 119 ? -63.201 -9.481 112.171 1.00 93.94 119 ARG A C 1
ATOM 931 O O . ARG A 1 119 ? -62.453 -9.296 111.217 1.00 93.94 119 ARG A O 1
ATOM 938 N N . ARG A 1 120 ? -63.079 -10.547 112.973 1.00 94.00 120 ARG A N 1
ATOM 939 C CA . ARG A 1 120 ? -62.098 -11.624 112.738 1.00 94.00 120 ARG A CA 1
ATOM 940 C C . ARG A 1 120 ? -62.337 -12.316 111.396 1.00 94.00 120 ARG A C 1
ATOM 942 O O . ARG A 1 120 ? -61.379 -12.530 110.661 1.00 94.00 120 ARG A O 1
ATOM 949 N N . LYS A 1 121 ? -63.596 -12.602 111.046 1.00 94.06 121 LYS A N 1
ATOM 950 C CA . LYS A 1 121 ? -63.960 -13.172 109.739 1.00 94.06 121 LYS A CA 1
ATOM 951 C C . LYS A 1 121 ? -63.644 -12.213 108.584 1.00 94.06 121 LYS A C 1
ATOM 953 O O . LYS A 1 121 ? -63.096 -12.645 107.581 1.00 94.06 121 LYS A O 1
ATOM 958 N N . ALA A 1 122 ? -63.918 -10.916 108.736 1.00 94.31 122 ALA A N 1
ATOM 959 C CA . ALA A 1 122 ? -63.562 -9.904 107.740 1.00 94.31 122 ALA A CA 1
ATOM 960 C C . ALA A 1 122 ? -62.041 -9.792 107.549 1.00 94.31 122 ALA A C 1
ATOM 962 O O . ALA A 1 122 ? -61.573 -9.775 106.418 1.00 94.31 122 ALA A O 1
ATOM 963 N N . LEU A 1 123 ? -61.259 -9.794 108.636 1.00 95.00 123 LEU A N 1
ATOM 964 C CA . LEU A 1 123 ? -59.794 -9.812 108.568 1.00 95.00 123 LEU A CA 1
ATOM 965 C C . LEU A 1 123 ? -59.259 -11.080 107.898 1.00 95.00 123 LEU A C 1
ATOM 967 O O . LEU A 1 123 ? -58.329 -10.988 107.105 1.00 95.00 123 LEU A O 1
ATOM 971 N N . ALA A 1 124 ? -59.843 -12.246 108.183 1.00 94.69 124 ALA A N 1
ATOM 972 C CA . ALA A 1 124 ? -59.485 -13.489 107.503 1.00 94.69 124 ALA A CA 1
ATOM 973 C C . ALA A 1 124 ? -59.783 -13.412 105.996 1.00 94.69 124 ALA A C 1
ATOM 975 O O . ALA A 1 124 ? -58.924 -13.750 105.188 1.00 94.69 124 ALA A O 1
ATOM 976 N N . ASN A 1 125 ? -60.947 -12.879 105.613 1.00 94.69 125 ASN A N 1
ATOM 977 C CA . ASN A 1 125 ? -61.301 -12.659 104.210 1.00 94.69 125 ASN A CA 1
ATOM 978 C C . ASN A 1 125 ? -60.361 -11.651 103.523 1.00 94.69 125 ASN A C 1
ATOM 980 O O . ASN A 1 125 ? -59.981 -11.867 102.376 1.00 94.69 125 ASN A O 1
ATOM 984 N N . TYR A 1 126 ? -59.959 -10.572 104.205 1.00 95.50 126 TYR A N 1
ATOM 985 C CA . TYR A 1 126 ? -58.992 -9.610 103.664 1.00 95.50 126 TYR A CA 1
ATOM 986 C C . TYR A 1 126 ? -57.602 -10.218 103.498 1.00 95.50 126 TYR A C 1
ATOM 988 O O . TYR A 1 126 ? -56.966 -9.965 102.482 1.00 95.50 126 TYR A O 1
ATOM 996 N N . LYS A 1 127 ? -57.150 -11.050 104.444 1.00 95.38 127 LYS A N 1
ATOM 997 C CA . LYS A 1 127 ? -55.886 -11.788 104.313 1.00 95.38 127 LYS A CA 1
ATOM 998 C C . LYS A 1 127 ? -55.918 -12.754 103.128 1.00 95.38 127 LYS A C 1
ATOM 1000 O O . LYS A 1 127 ? -55.028 -12.693 102.292 1.00 95.38 127 LYS A O 1
ATOM 1005 N N . ALA A 1 128 ? -56.986 -13.539 102.983 1.00 95.12 128 ALA A N 1
ATOM 1006 C CA . ALA A 1 128 ? -57.163 -14.422 101.828 1.00 95.12 128 ALA A CA 1
ATOM 1007 C C . ALA A 1 128 ? -57.224 -13.639 100.499 1.00 95.12 128 ALA A C 1
ATOM 1009 O O . ALA A 1 128 ? -56.651 -14.041 99.487 1.00 95.12 128 ALA A O 1
ATOM 1010 N N . ARG A 1 129 ? -57.880 -12.469 100.487 1.00 95.88 129 ARG A N 1
ATOM 1011 C CA . ARG A 1 129 ? -57.898 -11.589 99.310 1.00 95.88 129 ARG A CA 1
ATOM 1012 C C . ARG A 1 129 ? -56.520 -10.995 99.004 1.00 95.88 129 ARG A C 1
ATOM 1014 O O . ARG A 1 129 ? -56.177 -10.829 97.842 1.00 95.88 129 ARG A O 1
ATOM 1021 N N . GLN A 1 130 ? -55.741 -10.657 100.025 1.00 95.56 130 GLN A N 1
ATOM 1022 C CA . GLN A 1 130 ? -54.378 -10.167 99.854 1.00 95.56 130 GLN A CA 1
ATOM 1023 C C . GLN A 1 130 ? -53.473 -11.250 99.257 1.00 95.56 130 GLN A C 1
ATOM 1025 O O . GLN A 1 130 ? -52.720 -10.949 98.338 1.00 95.56 130 GLN A O 1
ATOM 1030 N N . GLU A 1 131 ? -53.568 -12.491 99.738 1.00 95.69 131 GLU A N 1
ATOM 1031 C CA . GLU A 1 131 ? -52.810 -13.630 99.202 1.00 95.69 131 GLU A CA 1
ATOM 1032 C C . GLU A 1 131 ? -53.152 -13.885 97.730 1.00 95.69 131 GLU A C 1
ATOM 1034 O O . GLU A 1 131 ? -52.258 -13.859 96.889 1.00 95.69 131 GLU A O 1
ATOM 1039 N N . THR A 1 132 ? -54.442 -13.983 97.391 1.00 95.94 132 THR A N 1
ATOM 1040 C CA . THR A 1 132 ? -54.882 -14.146 95.988 1.00 95.94 132 THR A CA 1
ATOM 1041 C C . THR A 1 132 ? -54.416 -13.003 95.081 1.00 95.94 132 THR A C 1
ATOM 1043 O O . THR A 1 132 ? -53.944 -13.250 93.977 1.00 95.94 132 THR A O 1
ATOM 1046 N N . LEU A 1 133 ? -54.467 -11.747 95.542 1.00 96.81 133 LEU A N 1
ATOM 1047 C CA . LEU A 1 133 ? -53.947 -10.610 94.772 1.00 96.81 133 LEU A CA 1
ATOM 1048 C C . LEU A 1 133 ? -52.423 -10.659 94.593 1.00 96.81 133 LEU A C 1
ATOM 1050 O O . LEU A 1 133 ? -51.919 -10.191 93.573 1.00 96.81 133 LEU A O 1
ATOM 1054 N N . LEU A 1 134 ? -51.669 -11.173 95.567 1.00 96.25 134 LEU A N 1
ATOM 1055 C CA . LEU A 1 134 ? -50.221 -11.348 95.431 1.00 96.25 134 LEU A CA 1
ATOM 1056 C C . LEU A 1 134 ? -49.890 -12.466 94.434 1.00 96.25 134 LEU A C 1
ATOM 1058 O O . LEU A 1 134 ? -49.003 -12.285 93.601 1.00 96.25 134 LEU A O 1
ATOM 1062 N N . GLU A 1 135 ? -50.626 -13.575 94.461 1.00 96.56 135 GLU A N 1
ATOM 1063 C CA . GLU A 1 135 ? -50.511 -14.660 93.476 1.00 96.56 135 GLU A CA 1
ATOM 1064 C C . GLU A 1 135 ? -50.850 -14.176 92.057 1.00 96.56 135 GLU A C 1
ATOM 1066 O O . GLU A 1 135 ? -50.098 -14.412 91.114 1.00 96.56 135 GLU A O 1
ATOM 1071 N N . GLU A 1 136 ? -51.932 -13.413 91.892 1.00 96.62 136 GLU A N 1
ATOM 1072 C CA . GLU A 1 136 ? -52.294 -12.830 90.596 1.00 96.62 136 GLU A CA 1
ATOM 1073 C C . GLU A 1 136 ? -51.235 -11.831 90.101 1.00 96.62 136 GLU A C 1
ATOM 1075 O O . GLU A 1 136 ? -50.850 -11.870 88.934 1.00 96.62 136 GLU A O 1
ATOM 1080 N N . ASN A 1 137 ? -50.710 -10.961 90.972 1.00 96.44 137 ASN A N 1
ATOM 1081 C CA . ASN A 1 137 ? -49.664 -10.003 90.594 1.00 96.44 137 ASN A CA 1
ATOM 1082 C C . ASN A 1 137 ? -48.334 -10.678 90.240 1.00 96.44 137 ASN A C 1
ATOM 1084 O O . ASN A 1 137 ? -47.642 -10.223 89.328 1.00 96.44 137 ASN A O 1
ATOM 1088 N N . THR A 1 138 ? -47.952 -11.734 90.962 1.00 96.19 138 THR A N 1
ATOM 1089 C CA . THR A 1 138 ? -46.739 -12.507 90.649 1.00 96.19 138 THR A CA 1
ATOM 1090 C C . THR A 1 138 ? -46.889 -13.216 89.309 1.00 96.19 138 THR A C 1
ATOM 1092 O O . THR A 1 138 ? -46.016 -13.067 88.457 1.00 96.19 138 THR A O 1
ATOM 1095 N N . LYS A 1 139 ? -48.043 -13.839 89.050 1.00 97.44 139 LYS A N 1
ATOM 1096 C CA . LYS A 1 139 ? -48.361 -14.435 87.749 1.00 97.44 139 LYS A CA 1
ATOM 1097 C C . LYS A 1 139 ? -48.341 -13.413 86.607 1.00 97.44 139 LYS A C 1
ATOM 1099 O O . LYS A 1 139 ? -47.727 -13.658 85.574 1.00 97.44 139 LYS A O 1
ATOM 1104 N N . LEU A 1 140 ? -48.967 -12.247 86.788 1.00 97.19 140 LEU A N 1
ATOM 1105 C CA . LEU A 1 140 ? -48.952 -11.179 85.781 1.00 97.19 140 LEU A CA 1
ATOM 1106 C C . LEU A 1 140 ? -47.531 -10.690 85.491 1.00 97.19 140 LEU A C 1
ATOM 1108 O O . LEU A 1 140 ? -47.192 -10.453 84.334 1.00 97.19 140 LEU A O 1
ATOM 1112 N N . ARG A 1 141 ? -46.687 -10.561 86.521 1.00 97.19 141 ARG A N 1
ATOM 1113 C CA . ARG A 1 141 ? -45.279 -10.193 86.344 1.00 97.19 141 ARG A CA 1
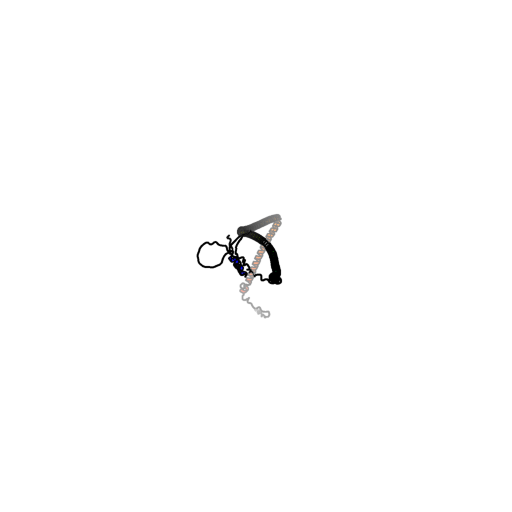ATOM 1114 C C . ARG A 1 141 ? -44.539 -11.227 85.500 1.00 97.19 141 ARG A C 1
ATOM 1116 O O . ARG A 1 141 ? -43.846 -10.842 84.566 1.00 97.19 141 ARG A O 1
ATOM 1123 N N . GLU A 1 142 ? -44.705 -12.512 85.797 1.00 96.62 142 GLU A N 1
ATOM 1124 C CA . GLU A 1 142 ? -44.075 -13.593 85.034 1.00 96.62 142 GLU A CA 1
ATOM 1125 C C . GLU A 1 142 ? -44.551 -13.622 83.576 1.00 96.62 142 GLU A C 1
ATOM 1127 O O . GLU A 1 142 ? -43.736 -13.775 82.667 1.00 96.62 142 GLU A O 1
ATOM 1132 N N . GLU A 1 143 ? -45.848 -13.410 83.329 1.00 97.56 143 GLU A N 1
ATOM 1133 C CA . GLU A 1 143 ? -46.394 -13.324 81.972 1.00 97.56 143 GLU A CA 1
ATOM 1134 C C . GLU A 1 143 ? -45.850 -12.118 81.194 1.00 97.56 143 GLU A C 1
ATOM 1136 O O . GLU A 1 143 ? -45.550 -12.243 80.004 1.00 97.56 143 GLU A O 1
ATOM 1141 N N . ILE A 1 144 ? -45.715 -10.954 81.841 1.00 96.94 144 ILE A N 1
ATOM 1142 C CA . ILE A 1 144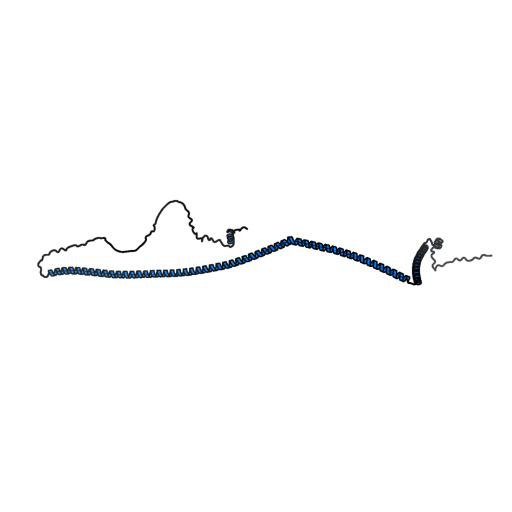 ? -45.129 -9.755 81.225 1.00 96.94 144 ILE A CA 1
ATOM 1143 C C . ILE A 1 144 ? -43.659 -10.008 80.903 1.00 96.94 144 ILE A C 1
ATOM 1145 O O . ILE A 1 144 ? -43.259 -9.834 79.757 1.00 96.94 144 ILE A O 1
ATOM 1149 N N . GLU A 1 145 ? -42.871 -10.490 81.865 1.00 96.75 145 GLU A N 1
ATOM 1150 C CA . GLU A 1 145 ? -41.458 -10.798 81.640 1.00 96.75 145 GLU A CA 1
ATOM 1151 C C . GLU A 1 145 ? -41.262 -11.868 80.559 1.00 96.75 145 GLU A C 1
ATOM 1153 O O . GLU A 1 145 ? -40.311 -11.796 79.780 1.00 96.75 145 GLU A O 1
ATOM 1158 N N . GLY A 1 146 ? -42.142 -12.872 80.504 1.00 97.38 146 GLY A N 1
ATOM 1159 C CA . GLY A 1 146 ? -42.142 -13.898 79.465 1.00 97.38 146 GLY A CA 1
ATOM 1160 C C . GLY A 1 146 ? -42.359 -13.294 78.080 1.00 97.38 146 GLY A C 1
ATOM 1161 O O . GLY A 1 146 ? -41.518 -13.468 77.197 1.00 97.38 146 GLY A O 1
ATOM 1162 N N . LYS A 1 147 ? -43.425 -12.501 77.917 1.00 96.44 147 LYS A N 1
ATOM 1163 C CA . LYS A 1 147 ? -43.739 -11.806 76.658 1.00 96.44 147 LYS A CA 1
ATOM 1164 C C . LYS A 1 147 ? -42.650 -10.811 76.261 1.00 96.44 147 LYS A C 1
ATOM 1166 O O . LYS A 1 147 ? -42.294 -10.730 75.091 1.00 96.44 147 LYS A O 1
ATOM 1171 N N . GLU A 1 148 ? -42.080 -10.079 77.213 1.00 96.69 148 GLU A N 1
ATOM 1172 C CA . GLU A 1 148 ? -40.963 -9.166 76.957 1.00 96.69 148 GLU A CA 1
ATOM 1173 C C . GLU A 1 148 ? -39.728 -9.916 76.452 1.00 96.69 148 GLU A C 1
ATOM 1175 O O . GLU A 1 148 ? -39.106 -9.487 75.480 1.00 96.69 148 GLU A O 1
ATOM 1180 N N . LYS A 1 149 ? -39.388 -11.061 77.059 1.00 97.00 149 LYS A N 1
ATOM 1181 C CA . LYS A 1 149 ? -38.282 -11.917 76.601 1.00 97.00 149 LYS A CA 1
ATOM 1182 C C . LYS A 1 149 ? -38.553 -12.477 75.204 1.00 97.00 149 LYS A C 1
ATOM 1184 O O . LYS A 1 149 ? -37.642 -12.475 74.376 1.00 97.00 149 LYS A O 1
ATOM 1189 N N . GLU A 1 150 ? -39.775 -12.925 74.923 1.00 97.19 150 GLU A N 1
ATOM 1190 C CA . GLU A 1 150 ? -40.189 -13.404 73.596 1.00 97.19 150 GLU A CA 1
ATOM 1191 C C . GLU A 1 150 ? -40.054 -12.307 72.537 1.00 97.19 150 GLU A C 1
ATOM 1193 O O . GLU A 1 150 ? -39.297 -12.476 71.581 1.00 97.19 150 GLU A O 1
ATOM 1198 N N . VAL A 1 151 ? -40.674 -11.144 72.754 1.00 96.94 151 VAL A N 1
ATOM 1199 C CA . VAL A 1 151 ? -40.593 -9.996 71.838 1.00 96.94 151 VAL A CA 1
ATOM 1200 C C . VAL A 1 151 ? -39.145 -9.535 71.666 1.00 96.94 151 VAL A C 1
ATOM 1202 O O . VAL A 1 151 ? -38.704 -9.264 70.549 1.00 96.94 151 VAL A O 1
ATOM 1205 N N . HIS A 1 152 ? -38.354 -9.487 72.741 1.00 97.31 152 HIS A N 1
ATOM 1206 C CA . HIS A 1 152 ? -36.942 -9.122 72.653 1.00 97.31 152 HIS A CA 1
ATOM 1207 C C . HIS A 1 152 ? -36.150 -10.116 71.793 1.00 97.31 152 HIS A C 1
ATOM 1209 O O . HIS A 1 152 ? -35.333 -9.711 70.959 1.00 97.31 152 HIS A O 1
ATOM 1215 N N . ASN A 1 153 ? -36.405 -11.416 71.952 1.00 97.06 153 ASN A N 1
ATOM 1216 C CA . ASN A 1 153 ? -35.789 -12.454 71.133 1.00 97.06 153 ASN A CA 1
ATOM 1217 C C . ASN A 1 153 ? -36.219 -12.349 69.662 1.00 97.06 153 ASN A C 1
ATOM 1219 O O . ASN A 1 153 ? -35.366 -12.463 68.775 1.00 97.06 153 ASN A O 1
ATOM 1223 N N . GLU A 1 154 ? -37.494 -12.069 69.387 1.00 97.56 154 GLU A N 1
ATOM 1224 C CA . GLU A 1 154 ? -38.009 -11.841 68.035 1.00 97.56 154 GLU A CA 1
ATOM 1225 C C . GLU A 1 154 ? -37.336 -10.635 67.373 1.00 97.56 154 GLU A C 1
ATOM 1227 O O . GLU A 1 154 ? -36.761 -10.776 66.289 1.00 97.56 154 GLU A O 1
ATOM 1232 N N . VAL A 1 155 ? -37.306 -9.483 68.050 1.00 97.56 155 VAL A N 1
ATOM 1233 C CA . VAL A 1 155 ? -36.651 -8.256 67.569 1.00 97.56 155 VAL A CA 1
ATOM 1234 C C . VAL A 1 155 ? -35.161 -8.493 67.329 1.00 97.56 155 VAL A C 1
ATOM 1236 O O . VAL A 1 155 ? -34.632 -8.124 66.279 1.00 97.56 155 VAL A O 1
ATOM 1239 N N . LYS A 1 156 ? -34.470 -9.177 68.246 1.00 97.50 156 LYS A N 1
ATOM 1240 C CA . LYS A 1 156 ? -33.052 -9.529 68.090 1.00 97.50 156 LYS A CA 1
ATOM 1241 C C . LYS A 1 156 ? -32.820 -10.458 66.898 1.00 97.50 156 LYS A C 1
ATOM 1243 O O . LYS A 1 156 ? -31.845 -10.291 66.163 1.00 97.50 156 LYS A O 1
ATOM 1248 N N . SER A 1 157 ? -33.705 -11.431 66.680 1.00 97.00 157 SER A N 1
ATOM 1249 C CA . SER A 1 157 ? -33.644 -12.315 65.513 1.00 97.00 157 SER A CA 1
ATOM 1250 C C . SER A 1 157 ? -33.849 -11.536 64.208 1.00 97.00 157 SER A C 1
ATOM 1252 O O . SER A 1 157 ? -33.147 -11.781 63.224 1.00 97.00 157 SER A O 1
ATOM 1254 N N . LEU A 1 158 ? -34.760 -10.561 64.215 1.00 97.19 158 LEU A N 1
ATOM 1255 C CA . LEU A 1 158 ? -35.079 -9.719 63.073 1.00 97.19 158 LEU A CA 1
ATOM 1256 C C . LEU A 1 158 ? -33.919 -8.775 62.736 1.00 97.19 158 LEU A C 1
ATOM 1258 O O . LEU A 1 158 ? -33.512 -8.705 61.578 1.00 97.19 158 LEU A O 1
ATOM 1262 N N . LEU A 1 159 ? -33.319 -8.127 63.736 1.00 97.00 159 LEU A N 1
ATOM 1263 C CA . LEU A 1 159 ? -32.135 -7.278 63.561 1.00 97.00 159 LEU A CA 1
ATOM 1264 C C . LEU A 1 159 ? -30.971 -8.054 62.938 1.00 97.00 159 LEU A C 1
ATOM 1266 O O . LEU A 1 159 ? -30.392 -7.604 61.953 1.00 97.00 159 LEU A O 1
ATOM 1270 N N . ARG A 1 160 ? -30.703 -9.276 63.416 1.00 96.44 160 ARG A N 1
ATOM 1271 C CA . ARG A 1 160 ? -29.682 -10.153 62.818 1.00 96.44 160 ARG A CA 1
ATOM 1272 C C . ARG A 1 160 ? -29.972 -10.482 61.353 1.00 96.44 160 ARG A C 1
ATOM 1274 O O . ARG A 1 160 ? -29.042 -10.588 60.554 1.00 96.44 160 ARG A O 1
ATOM 1281 N N . LYS A 1 161 ? -31.244 -10.658 60.974 1.00 96.00 161 LYS A N 1
ATOM 1282 C CA . LYS A 1 161 ? -31.630 -10.848 59.564 1.00 96.00 161 LYS A CA 1
ATOM 1283 C C . LYS A 1 161 ? -31.329 -9.586 58.748 1.00 96.00 161 LYS A C 1
ATOM 1285 O O . LYS A 1 161 ? -30.709 -9.699 57.694 1.00 96.00 161 LYS A O 1
ATOM 1290 N N . TYR A 1 162 ? -31.686 -8.401 59.243 1.00 96.62 162 TYR A N 1
ATOM 1291 C CA . TYR A 1 162 ? -31.396 -7.130 58.566 1.00 96.62 162 TYR A CA 1
ATOM 1292 C C . TYR A 1 162 ? -29.900 -6.849 58.421 1.00 96.62 162 TYR A C 1
ATOM 1294 O O . TYR A 1 162 ? -29.473 -6.412 57.357 1.00 96.62 162 TYR A O 1
ATOM 1302 N N . GLU A 1 163 ? -29.089 -7.143 59.436 1.00 96.19 163 GLU A N 1
ATOM 1303 C CA . GLU A 1 163 ? -27.630 -7.021 59.355 1.00 96.19 163 GLU A CA 1
ATOM 1304 C C . GLU A 1 163 ? -27.047 -7.932 58.270 1.00 96.19 163 GLU A C 1
ATOM 1306 O O . GLU A 1 163 ? -26.231 -7.487 57.460 1.00 96.19 163 GLU A O 1
ATOM 1311 N N . ARG A 1 164 ? -27.519 -9.185 58.185 1.00 95.38 164 ARG A N 1
ATOM 1312 C CA . ARG A 1 164 ? -27.127 -10.119 57.118 1.00 95.38 164 ARG A CA 1
ATOM 1313 C C . ARG A 1 164 ? -27.527 -9.603 55.739 1.00 95.38 164 ARG A C 1
ATOM 1315 O O . ARG A 1 164 ? -26.695 -9.612 54.834 1.00 95.38 164 ARG A O 1
ATOM 1322 N N . PHE A 1 165 ? -28.760 -9.119 55.577 1.00 96.06 165 PHE A N 1
ATOM 1323 C CA . PHE A 1 165 ? -29.211 -8.540 54.309 1.00 96.06 165 PHE A CA 1
ATOM 1324 C C . PHE A 1 165 ? -28.414 -7.292 53.937 1.00 96.06 165 PHE A C 1
ATOM 1326 O O . PHE A 1 165 ? -27.996 -7.158 52.793 1.00 96.06 165 PHE A O 1
ATOM 1333 N N . ARG A 1 166 ? -28.123 -6.411 54.896 1.00 96.88 166 ARG A N 1
ATOM 1334 C CA . ARG A 1 166 ? -27.293 -5.224 54.674 1.00 96.88 166 ARG A CA 1
ATOM 1335 C C . ARG A 1 166 ? -25.875 -5.601 54.241 1.00 96.88 166 ARG A C 1
ATOM 1337 O O . ARG A 1 166 ? -25.352 -5.002 53.304 1.00 96.88 166 ARG A O 1
ATOM 1344 N N . GLY A 1 167 ? -25.267 -6.600 54.880 1.00 96.75 167 GLY A N 1
ATOM 1345 C CA . GLY A 1 167 ? -23.961 -7.132 54.484 1.00 96.75 167 GLY A CA 1
ATOM 1346 C C . GLY A 1 167 ? -23.978 -7.729 53.073 1.00 96.75 167 GLY A C 1
ATOM 1347 O O . GLY A 1 167 ? -23.113 -7.414 52.255 1.00 96.75 167 GLY A O 1
ATOM 1348 N N . ALA A 1 168 ? -25.002 -8.523 52.752 1.00 96.44 168 ALA A N 1
ATOM 1349 C CA . ALA A 1 168 ? -25.190 -9.090 51.418 1.00 96.44 168 ALA A CA 1
ATOM 1350 C C . ALA A 1 168 ? -25.371 -7.999 50.350 1.00 96.44 168 ALA A C 1
ATOM 1352 O O . ALA A 1 168 ? -24.710 -8.036 49.320 1.00 96.44 168 ALA A O 1
ATOM 1353 N N . VAL A 1 169 ? -26.194 -6.981 50.613 1.00 97.00 169 VAL A N 1
ATOM 1354 C CA . VAL A 1 169 ? -26.400 -5.856 49.689 1.00 97.00 169 VAL A CA 1
ATOM 1355 C C . VAL A 1 169 ? -25.113 -5.055 49.502 1.00 97.00 169 VAL A C 1
ATOM 1357 O O . VAL A 1 169 ? -24.770 -4.729 48.371 1.00 97.00 169 VAL A O 1
ATOM 1360 N N . SER A 1 170 ? -24.367 -4.771 50.573 1.00 97.38 170 SER A N 1
ATOM 1361 C CA . SER A 1 170 ? -23.097 -4.035 50.492 1.00 97.38 170 SER A CA 1
ATOM 1362 C C . SER A 1 170 ? -22.049 -4.787 49.665 1.00 97.38 170 SER A C 1
ATOM 1364 O O . SER A 1 170 ? -21.466 -4.226 48.737 1.00 97.38 170 SER A O 1
ATOM 1366 N N . THR A 1 171 ? -21.857 -6.082 49.941 1.00 97.06 171 THR A N 1
ATOM 1367 C CA . THR A 1 171 ? -20.921 -6.929 49.181 1.00 97.06 171 THR A CA 1
ATOM 1368 C C . THR A 1 171 ? -21.336 -7.066 47.720 1.00 97.06 171 THR A C 1
ATOM 1370 O O . THR A 1 171 ? -20.489 -6.969 46.836 1.00 97.06 171 THR A O 1
ATOM 1373 N N . LEU A 1 172 ? -22.631 -7.226 47.452 1.00 97.38 172 LEU A N 1
ATOM 1374 C CA . LEU A 1 172 ? -23.170 -7.290 46.100 1.00 97.38 172 LEU A CA 1
ATOM 1375 C C . LEU A 1 172 ? -22.974 -5.966 45.348 1.00 97.38 172 LEU A C 1
ATOM 1377 O O . LEU A 1 172 ? -22.511 -5.971 44.214 1.00 97.38 172 LEU A O 1
ATOM 1381 N N . THR A 1 173 ? -23.256 -4.832 45.992 1.00 97.25 173 THR A N 1
ATOM 1382 C CA . THR A 1 173 ? -23.080 -3.492 45.407 1.00 97.25 173 THR A CA 1
ATOM 1383 C C . THR A 1 173 ? -21.610 -3.218 45.105 1.00 97.25 173 THR A C 1
ATOM 1385 O O . THR A 1 173 ? -21.278 -2.743 44.024 1.00 97.25 173 THR A O 1
ATOM 1388 N N . SER A 1 174 ? -20.714 -3.573 46.030 1.00 97.81 174 SER A N 1
ATOM 1389 C CA . SER A 1 174 ? -19.271 -3.458 45.827 1.00 97.81 174 SER A CA 1
ATOM 1390 C C . SER A 1 174 ? -18.802 -4.308 44.642 1.00 97.81 174 SER A C 1
ATOM 1392 O O . SER A 1 174 ? -18.100 -3.785 43.780 1.00 97.81 174 SER A O 1
ATOM 1394 N N . LYS A 1 175 ? -19.246 -5.570 44.542 1.00 97.69 175 LYS A N 1
ATOM 1395 C CA . LYS A 1 175 ? -18.935 -6.438 43.396 1.00 97.69 175 LYS A CA 1
ATOM 1396 C C . LYS A 1 175 ? -19.446 -5.851 42.083 1.00 97.69 175 LYS A C 1
ATOM 1398 O O . LYS A 1 175 ? -18.662 -5.712 41.148 1.00 97.69 175 LYS A O 1
ATOM 1403 N N . PHE A 1 176 ? -20.704 -5.417 42.035 1.00 98.06 176 PHE A N 1
ATOM 1404 C CA . PHE A 1 176 ? -21.272 -4.798 40.838 1.00 98.06 176 PHE A CA 1
ATOM 1405 C C . PHE A 1 176 ? -20.506 -3.552 40.392 1.00 98.06 176 PHE A C 1
ATOM 1407 O O . PHE A 1 176 ? -20.240 -3.400 39.202 1.00 98.06 176 PHE A O 1
ATOM 1414 N N . GLU A 1 177 ? -20.110 -2.669 41.312 1.00 97.62 177 GLU A N 1
ATOM 1415 C CA . GLU A 1 177 ? -19.310 -1.497 40.941 1.00 97.62 177 GLU A CA 1
ATOM 1416 C C . GLU A 1 177 ? -17.907 -1.889 40.454 1.00 97.62 177 GLU A C 1
ATOM 1418 O O . GLU A 1 177 ? -17.421 -1.304 39.484 1.00 97.62 177 GLU A O 1
ATOM 1423 N N . THR A 1 178 ? -17.277 -2.918 41.036 1.00 97.75 178 THR A N 1
ATOM 1424 C CA . THR A 1 178 ? -15.989 -3.422 40.526 1.00 97.75 178 THR A CA 1
ATOM 1425 C C . THR A 1 178 ? -16.111 -4.037 39.133 1.00 97.75 178 THR A C 1
ATOM 1427 O O . THR A 1 178 ? -15.321 -3.705 38.253 1.00 97.75 178 THR A O 1
ATOM 1430 N N . GLU A 1 179 ? -17.125 -4.866 38.884 1.00 98.00 179 GLU A N 1
ATOM 1431 C CA . GLU A 1 179 ? -17.367 -5.487 37.576 1.00 98.00 179 GLU A CA 1
ATOM 1432 C C . GLU A 1 179 ? -17.688 -4.437 36.514 1.00 98.00 179 GLU A C 1
ATOM 1434 O O . GLU A 1 179 ? -17.141 -4.463 35.414 1.00 98.00 179 GLU A O 1
ATOM 1439 N N . LYS A 1 180 ? -18.510 -3.447 36.861 1.00 98.00 180 LYS A N 1
ATOM 1440 C CA . LYS A 1 180 ? -18.823 -2.309 35.995 1.00 98.00 180 LYS A CA 1
ATOM 1441 C C . LYS A 1 180 ? -17.585 -1.476 35.673 1.00 98.00 180 LYS A C 1
ATOM 1443 O O . LYS A 1 180 ? -17.428 -1.047 34.530 1.00 98.00 180 LYS A O 1
ATOM 1448 N N . ALA A 1 181 ? -16.702 -1.243 36.644 1.00 98.06 181 ALA A N 1
ATOM 1449 C CA . ALA A 1 181 ? -15.440 -0.545 36.410 1.00 98.06 181 ALA A CA 1
ATOM 1450 C C . ALA A 1 181 ? -14.514 -1.346 35.480 1.00 98.06 181 ALA A C 1
ATOM 1452 O O . ALA A 1 181 ? -13.955 -0.777 34.542 1.00 98.06 181 ALA A O 1
ATOM 1453 N N . LEU A 1 182 ? -14.406 -2.663 35.685 1.00 98.19 182 LEU A N 1
ATOM 1454 C CA . LEU A 1 182 ? -13.631 -3.555 34.820 1.00 98.19 182 LEU A CA 1
ATOM 1455 C C . LEU A 1 182 ? -14.190 -3.596 33.395 1.00 98.19 182 LEU A C 1
ATOM 1457 O O . LEU A 1 182 ? -13.430 -3.435 32.443 1.00 98.19 182 LEU A O 1
ATOM 1461 N N . ALA A 1 183 ? -15.508 -3.729 33.240 1.00 98.12 183 ALA A N 1
ATOM 1462 C CA . ALA A 1 183 ? -16.172 -3.726 31.940 1.00 98.12 183 ALA A CA 1
ATOM 1463 C C . ALA A 1 183 ? -15.957 -2.401 31.194 1.00 98.12 183 ALA A C 1
ATOM 1465 O O . ALA A 1 183 ? -15.647 -2.404 30.005 1.00 98.12 183 ALA A O 1
ATOM 1466 N N . ARG A 1 184 ? -16.045 -1.262 31.896 1.00 98.44 184 ARG A N 1
ATOM 1467 C CA . ARG A 1 184 ? -15.738 0.058 31.319 1.00 98.44 184 ARG A CA 1
ATOM 1468 C C . ARG A 1 184 ? -14.286 0.167 30.876 1.00 98.44 184 ARG A C 1
ATOM 1470 O O . ARG A 1 184 ? -14.026 0.666 29.788 1.00 98.44 184 ARG A O 1
ATOM 1477 N N . LYS A 1 185 ? -13.348 -0.310 31.694 1.00 98.50 185 LYS A N 1
ATOM 1478 C CA . LYS A 1 185 ? -11.926 -0.293 31.345 1.00 98.50 185 LYS A CA 1
ATOM 1479 C C . LYS A 1 185 ? -11.649 -1.152 30.109 1.00 98.50 185 LYS A C 1
ATOM 1481 O O . LYS A 1 185 ? -11.017 -0.672 29.176 1.00 98.50 185 LYS A O 1
ATOM 1486 N N . ALA A 1 186 ? -12.174 -2.377 30.072 1.00 98.31 186 ALA A N 1
ATOM 1487 C CA . ALA A 1 186 ? -12.039 -3.274 28.926 1.00 98.31 186 ALA A CA 1
ATOM 1488 C C . ALA A 1 186 ? -12.651 -2.673 27.651 1.00 98.31 186 ALA A C 1
ATOM 1490 O O . ALA A 1 186 ? -12.066 -2.782 26.575 1.00 98.31 186 ALA A O 1
ATOM 1491 N N . TYR A 1 187 ? -13.793 -1.990 27.776 1.00 98.38 187 TYR A N 1
ATOM 1492 C CA . TYR A 1 187 ? -14.417 -1.270 26.671 1.00 98.38 187 TYR A CA 1
ATOM 1493 C C . TYR A 1 187 ? -13.527 -0.140 26.137 1.00 98.38 187 TYR A C 1
ATOM 1495 O O . TYR A 1 187 ? -13.297 -0.075 24.932 1.00 98.38 187 TYR A O 1
ATOM 1503 N N . GLU A 1 188 ? -12.988 0.723 27.002 1.00 98.31 188 GLU A N 1
ATOM 1504 C CA . GLU A 1 188 ? -12.105 1.813 26.563 1.00 98.31 188 GLU A CA 1
ATOM 1505 C C . GLU A 1 188 ? -10.786 1.288 25.973 1.00 98.31 188 GLU A C 1
ATOM 1507 O O . GLU A 1 188 ? -10.303 1.818 24.974 1.00 98.31 188 GLU A O 1
ATOM 1512 N N . GLU A 1 189 ? -10.226 0.204 26.518 1.00 98.50 189 GLU A N 1
ATOM 1513 C CA . GLU A 1 189 ? -9.047 -0.462 25.951 1.00 98.50 189 GLU A CA 1
ATOM 1514 C C . GLU A 1 189 ? -9.334 -1.047 24.559 1.00 98.50 189 GLU A C 1
ATOM 1516 O O . GLU A 1 189 ? -8.540 -0.859 23.634 1.00 98.50 189 GLU A O 1
ATOM 1521 N N . ALA A 1 190 ? -10.470 -1.732 24.384 1.00 98.31 190 ALA A N 1
ATOM 1522 C CA . ALA A 1 190 ? -10.889 -2.271 23.092 1.00 98.31 190 ALA A CA 1
ATOM 1523 C C . ALA A 1 190 ? -11.149 -1.150 22.078 1.00 98.31 190 ALA A C 1
ATOM 1525 O O . ALA A 1 190 ? -10.645 -1.201 20.958 1.00 98.31 190 ALA A O 1
ATOM 1526 N N . LYS A 1 191 ? -11.853 -0.093 22.490 1.00 98.31 191 LYS A N 1
ATOM 1527 C CA . LYS A 1 191 ? -12.097 1.100 21.676 1.00 98.31 191 LYS A CA 1
ATOM 1528 C C . LYS A 1 191 ? -10.789 1.752 21.232 1.00 98.31 191 LYS A C 1
ATOM 1530 O O . LYS A 1 191 ? -10.647 2.080 20.061 1.00 98.31 191 LYS A O 1
ATOM 1535 N N . ALA A 1 192 ? -9.814 1.900 22.129 1.00 98.44 192 ALA A N 1
ATOM 1536 C CA . ALA A 1 192 ? -8.511 2.470 21.793 1.00 98.44 192 ALA A CA 1
ATOM 1537 C C . ALA A 1 192 ? -7.720 1.600 20.801 1.00 98.44 192 ALA A C 1
ATOM 1539 O O . ALA A 1 192 ? -7.036 2.142 19.934 1.00 98.44 192 ALA A O 1
ATOM 1540 N N . LYS A 1 193 ? -7.804 0.266 20.905 1.00 98.44 193 LYS A N 1
ATOM 1541 C CA . LYS A 1 193 ? -7.188 -0.651 19.929 1.00 98.44 193 LYS A CA 1
ATOM 1542 C C . LYS A 1 193 ? -7.831 -0.511 18.553 1.00 98.44 193 LYS A C 1
ATOM 1544 O O . LYS A 1 193 ? -7.117 -0.277 17.586 1.00 98.44 193 LYS A O 1
ATOM 1549 N N . VAL A 1 194 ? -9.162 -0.552 18.495 1.00 98.38 194 VAL A N 1
ATOM 1550 C CA . VAL A 1 194 ? -9.909 -0.401 17.239 1.00 98.38 194 VAL A CA 1
ATOM 1551 C C . VAL A 1 194 ? -9.630 0.955 16.596 1.00 98.38 194 VAL A C 1
ATOM 1553 O O . VAL A 1 194 ? -9.369 1.007 15.403 1.00 98.38 194 VAL A O 1
ATOM 1556 N N . LEU A 1 195 ? -9.607 2.051 17.363 1.00 98.44 195 LEU A N 1
ATOM 1557 C CA . LEU A 1 195 ? -9.268 3.372 16.820 1.00 98.44 195 LEU A CA 1
ATOM 1558 C C . LEU A 1 195 ? -7.859 3.400 16.214 1.00 98.44 195 LEU A C 1
ATOM 1560 O O . LEU A 1 195 ? -7.690 3.897 15.107 1.00 98.44 195 LEU A O 1
ATOM 1564 N N . LYS A 1 196 ? -6.860 2.809 16.881 1.00 98.25 196 LYS A N 1
ATOM 1565 C CA . LYS A 1 196 ? -5.499 2.709 16.328 1.00 98.25 196 LYS A CA 1
ATOM 1566 C C . LYS A 1 196 ? -5.448 1.882 15.043 1.00 98.25 196 LYS A C 1
ATOM 1568 O O . LYS A 1 196 ? -4.723 2.250 14.123 1.00 98.25 196 LYS A O 1
ATOM 1573 N N . GLU A 1 197 ? -6.190 0.778 14.980 1.00 98.38 197 GLU A N 1
ATOM 1574 C CA . GLU A 1 197 ? -6.286 -0.063 13.781 1.00 98.38 197 GLU A CA 1
ATOM 1575 C C . GLU A 1 197 ? -6.971 0.678 12.629 1.00 98.38 197 GLU A C 1
ATOM 1577 O O . GLU A 1 197 ? -6.459 0.665 11.512 1.00 98.38 197 GLU A O 1
ATOM 1582 N N . VAL A 1 198 ? -8.068 1.390 12.902 1.00 98.44 198 VAL A N 1
ATOM 1583 C CA . VAL A 1 198 ? -8.764 2.228 11.914 1.00 98.44 198 VAL A CA 1
ATOM 1584 C C . VAL A 1 198 ? -7.840 3.325 11.394 1.00 98.44 198 VAL A C 1
ATOM 1586 O O . VAL A 1 198 ? -7.671 3.436 10.187 1.00 98.44 198 VAL A O 1
ATOM 1589 N N . GLU A 1 199 ? -7.158 4.070 12.266 1.00 98.38 199 GLU A N 1
ATOM 1590 C CA . GLU A 1 199 ? -6.204 5.094 11.826 1.00 98.38 199 GLU A CA 1
ATOM 1591 C C . GLU A 1 199 ? -5.035 4.498 11.018 1.00 98.38 199 GLU A C 1
ATOM 1593 O O . GLU A 1 199 ? -4.484 5.144 10.125 1.00 98.38 199 GLU A O 1
ATOM 1598 N N . ALA A 1 200 ? -4.581 3.284 11.344 1.00 98.25 200 ALA A N 1
ATOM 1599 C CA . ALA A 1 200 ? -3.542 2.606 10.571 1.00 98.25 200 ALA A CA 1
ATOM 1600 C C . ALA A 1 200 ? -4.048 2.229 9.171 1.00 98.25 200 ALA A C 1
ATOM 1602 O O . ALA A 1 200 ? -3.340 2.457 8.189 1.00 98.25 200 ALA A O 1
ATOM 1603 N N . LEU A 1 201 ? -5.275 1.712 9.075 1.00 98.38 201 LEU A N 1
ATOM 1604 C CA . LEU A 1 201 ? -5.932 1.400 7.807 1.00 98.38 201 LEU A CA 1
ATOM 1605 C C . LEU A 1 201 ? -6.202 2.658 6.976 1.00 98.38 201 LEU A C 1
ATOM 1607 O O . LEU A 1 201 ? -5.968 2.643 5.774 1.00 98.38 201 LEU A O 1
ATOM 1611 N N . GLU A 1 202 ? -6.615 3.763 7.596 1.00 98.06 202 GLU A N 1
ATOM 1612 C CA . GLU A 1 202 ? -6.798 5.050 6.918 1.00 98.06 202 GLU A CA 1
ATOM 1613 C C . GLU A 1 202 ? -5.484 5.563 6.319 1.00 98.06 202 GLU A C 1
ATOM 1615 O O . GLU A 1 202 ? -5.454 5.953 5.151 1.00 98.06 202 GLU A O 1
ATOM 1620 N N . ARG A 1 203 ? -4.373 5.494 7.068 1.00 98.12 203 ARG A N 1
ATOM 1621 C CA . ARG A 1 203 ? -3.041 5.852 6.545 1.00 98.12 203 ARG A CA 1
ATOM 1622 C C . ARG A 1 203 ? -2.615 4.942 5.391 1.00 98.12 203 ARG A C 1
ATOM 1624 O O . ARG A 1 203 ? -2.032 5.422 4.423 1.00 98.12 203 ARG A O 1
ATOM 1631 N N . GLN A 1 204 ? -2.900 3.640 5.474 1.00 98.25 204 GLN A N 1
ATOM 1632 C CA . GLN A 1 204 ? -2.640 2.709 4.371 1.00 98.25 204 GLN A CA 1
ATOM 1633 C C . GLN A 1 204 ? -3.496 3.033 3.142 1.00 98.25 204 GLN A C 1
ATOM 1635 O O . GLN A 1 204 ? -2.976 3.009 2.029 1.00 98.25 204 GLN A O 1
ATOM 1640 N N . GLY A 1 205 ? -4.771 3.378 3.339 1.00 98.31 205 GLY A N 1
ATOM 1641 C CA . GLY A 1 205 ? -5.676 3.817 2.278 1.00 98.31 205 GLY A CA 1
ATOM 1642 C C . GLY A 1 205 ? -5.153 5.062 1.565 1.00 98.31 205 GLY A C 1
ATOM 1643 O O . GLY A 1 205 ? -4.984 5.038 0.351 1.00 98.31 205 GLY A O 1
ATOM 1644 N N . GLN A 1 206 ? -4.779 6.097 2.322 1.00 98.25 206 GLN A N 1
ATOM 1645 C CA . GLN A 1 206 ? -4.193 7.326 1.774 1.00 98.25 206 GLN A CA 1
ATOM 1646 C C . GLN A 1 206 ? -2.901 7.051 0.994 1.00 98.25 206 GLN A C 1
ATOM 1648 O O . GLN A 1 206 ? -2.753 7.503 -0.136 1.00 98.25 206 GLN A O 1
ATOM 1653 N N . ALA A 1 207 ? -1.994 6.235 1.541 1.00 98.12 207 ALA A N 1
ATOM 1654 C CA . ALA A 1 207 ? -0.750 5.888 0.856 1.00 98.12 207 ALA A CA 1
ATOM 1655 C C . ALA A 1 207 ? -0.976 5.105 -0.452 1.00 98.12 207 ALA A C 1
ATOM 1657 O O . ALA A 1 207 ? -0.177 5.209 -1.386 1.00 98.12 207 ALA A O 1
ATOM 1658 N N . LEU A 1 208 ? -2.029 4.285 -0.523 1.00 98.31 208 LEU A N 1
ATOM 1659 C CA . LEU A 1 208 ? -2.415 3.594 -1.754 1.00 98.31 208 LEU A CA 1
ATOM 1660 C C . LEU A 1 208 ? -3.043 4.550 -2.767 1.00 98.31 208 LEU A C 1
ATOM 1662 O O . LEU A 1 208 ? -2.714 4.455 -3.949 1.00 98.31 208 LEU A O 1
ATOM 1666 N N . ASP A 1 209 ? -3.886 5.478 -2.319 1.00 98.44 209 ASP A N 1
ATOM 1667 C CA . ASP A 1 209 ? -4.471 6.507 -3.178 1.00 98.44 209 ASP A CA 1
ATOM 1668 C C . ASP A 1 209 ? -3.393 7.416 -3.781 1.00 98.44 209 ASP A C 1
ATOM 1670 O O . ASP A 1 209 ? -3.412 7.655 -4.989 1.00 98.44 209 ASP A O 1
ATOM 1674 N N . ASP A 1 210 ? -2.402 7.838 -2.992 1.00 98.25 210 ASP A N 1
ATOM 1675 C CA . ASP A 1 210 ? -1.270 8.642 -3.467 1.00 98.25 210 ASP A CA 1
ATOM 1676 C C . ASP A 1 210 ? -0.468 7.902 -4.547 1.00 98.25 210 ASP A C 1
ATOM 1678 O O . ASP A 1 210 ? -0.231 8.437 -5.634 1.00 98.25 210 ASP A O 1
ATOM 1682 N N . LYS A 1 211 ? -0.124 6.628 -4.303 1.00 98.38 211 LYS A N 1
ATOM 1683 C CA . LYS A 1 211 ? 0.547 5.775 -5.302 1.00 98.38 211 LYS A CA 1
ATOM 1684 C C . LYS A 1 211 ? -0.294 5.610 -6.560 1.00 98.38 211 LYS A C 1
ATOM 1686 O O . LYS A 1 211 ? 0.231 5.589 -7.669 1.00 98.38 211 LYS A O 1
ATOM 1691 N N . LEU A 1 212 ? -1.605 5.462 -6.411 1.00 98.31 212 LEU A N 1
ATOM 1692 C CA . LEU A 1 212 ? -2.515 5.314 -7.535 1.00 98.31 212 LEU A CA 1
ATOM 1693 C C . LEU A 1 212 ? -2.589 6.603 -8.362 1.00 98.31 212 LEU A C 1
ATOM 1695 O O . LEU A 1 212 ? -2.639 6.526 -9.590 1.00 98.31 212 LEU A O 1
ATOM 1699 N N . GLN A 1 213 ? -2.551 7.777 -7.728 1.00 98.25 213 GLN A N 1
ATOM 1700 C CA . GLN A 1 213 ? -2.451 9.056 -8.433 1.00 98.25 213 GLN A CA 1
ATOM 1701 C C . GLN A 1 213 ? -1.111 9.202 -9.156 1.00 98.25 213 GLN A C 1
ATOM 1703 O O . GLN A 1 213 ? -1.110 9.564 -10.329 1.00 98.25 213 GLN A O 1
ATOM 1708 N N . GLU A 1 214 ? 0.006 8.844 -8.521 1.00 98.38 214 GLU A N 1
ATOM 1709 C CA . GLU A 1 214 ? 1.332 8.835 -9.154 1.00 98.38 214 GLU A CA 1
ATOM 1710 C C . GLU A 1 214 ? 1.361 7.932 -10.398 1.00 98.38 214 GLU A C 1
ATOM 1712 O O . GLU A 1 214 ? 1.764 8.350 -11.480 1.00 98.38 214 GLU A O 1
ATOM 1717 N N . ARG A 1 215 ? 0.830 6.708 -10.309 1.00 98.00 215 ARG A N 1
ATOM 1718 C CA . ARG A 1 215 ? 0.744 5.822 -11.483 1.00 98.00 215 ARG A CA 1
ATOM 1719 C C . ARG A 1 215 ? -0.182 6.362 -12.569 1.00 98.00 215 ARG A C 1
ATOM 1721 O O . ARG A 1 215 ? 0.085 6.167 -13.753 1.00 98.00 215 ARG A O 1
ATOM 1728 N N . LYS A 1 216 ? -1.266 7.052 -12.204 1.00 97.75 216 LYS A N 1
ATOM 1729 C CA . LYS A 1 216 ? -2.145 7.716 -13.178 1.00 97.75 216 LYS A CA 1
ATOM 1730 C C . LYS A 1 216 ? -1.441 8.869 -13.889 1.00 97.75 216 LYS A C 1
ATOM 1732 O O . LYS A 1 216 ? -1.635 9.026 -15.094 1.00 97.75 216 LYS A O 1
ATOM 1737 N N . THR A 1 217 ? -0.643 9.669 -13.182 1.00 97.81 217 THR A N 1
ATOM 1738 C CA . THR A 1 217 ? 0.117 10.759 -13.805 1.00 97.81 217 THR A CA 1
ATOM 1739 C C . THR A 1 217 ? 1.220 10.210 -14.703 1.00 97.81 217 THR A C 1
ATOM 1741 O O . THR A 1 217 ? 1.325 10.661 -15.841 1.00 97.81 217 THR A O 1
ATOM 1744 N N . GLU A 1 218 ? 1.956 9.183 -14.270 1.00 97.69 218 GLU A N 1
ATOM 1745 C CA . GLU A 1 218 ? 2.917 8.463 -15.116 1.00 97.69 218 GLU A CA 1
ATOM 1746 C C . GLU A 1 218 ? 2.252 7.935 -16.393 1.00 97.69 218 GLU A C 1
ATOM 1748 O O . GLU A 1 218 ? 2.735 8.185 -17.497 1.00 97.69 218 GLU A O 1
ATOM 1753 N N . LEU A 1 219 ? 1.104 7.262 -16.267 1.00 97.62 219 LEU A N 1
ATOM 1754 C CA . LEU A 1 219 ? 0.363 6.745 -17.416 1.00 97.62 219 LEU A CA 1
ATOM 1755 C C . LEU A 1 219 ? -0.080 7.870 -18.356 1.00 97.62 219 LEU A C 1
ATOM 1757 O O . LEU A 1 219 ? 0.032 7.728 -19.570 1.00 97.62 219 LEU A O 1
ATOM 1761 N N . SER A 1 220 ? -0.541 8.999 -17.816 1.00 97.25 220 SER A N 1
ATOM 1762 C CA . SER A 1 220 ? -0.895 10.183 -18.606 1.00 97.25 220 SER A CA 1
ATOM 1763 C C . SER A 1 220 ? 0.304 10.728 -19.393 1.00 97.25 220 SER A C 1
ATOM 1765 O O . SER A 1 220 ? 0.182 11.029 -20.583 1.00 97.25 220 SER A O 1
ATOM 1767 N N . VAL A 1 221 ? 1.487 10.787 -18.770 1.00 96.62 221 VAL A N 1
ATOM 1768 C CA . VAL A 1 221 ? 2.734 11.192 -19.437 1.00 96.62 221 VAL A CA 1
ATOM 1769 C C . VAL A 1 221 ? 3.104 10.207 -20.545 1.00 96.62 221 VAL A C 1
ATOM 1771 O O . VAL A 1 221 ? 3.380 10.638 -21.665 1.00 96.62 221 VAL A O 1
ATOM 1774 N N . LEU A 1 222 ? 3.054 8.896 -20.282 1.00 96.88 222 LEU A N 1
ATOM 1775 C CA . LEU A 1 222 ? 3.339 7.874 -21.295 1.00 96.88 222 LEU A CA 1
ATOM 1776 C C . LEU A 1 222 ? 2.358 7.935 -22.469 1.00 96.88 222 LEU A C 1
ATOM 1778 O O . LEU A 1 222 ? 2.776 7.825 -23.620 1.00 96.88 222 LEU A O 1
ATOM 1782 N N . MET A 1 223 ? 1.070 8.135 -22.195 1.00 96.81 223 MET A N 1
ATOM 1783 C CA . MET A 1 223 ? 0.052 8.312 -23.230 1.00 96.81 223 MET A CA 1
ATOM 1784 C C . MET A 1 223 ? 0.337 9.557 -24.072 1.00 96.81 223 MET A C 1
ATOM 1786 O O . MET A 1 223 ? 0.357 9.481 -25.297 1.00 96.81 223 MET A O 1
ATOM 1790 N N . SER A 1 224 ? 0.661 10.685 -23.434 1.00 96.81 224 SER A N 1
ATOM 1791 C CA . SER A 1 224 ? 1.054 11.904 -24.147 1.00 96.81 224 SER A CA 1
ATOM 1792 C C . SER A 1 224 ? 2.307 11.692 -25.003 1.00 96.81 224 SER A C 1
ATOM 1794 O O . SER A 1 224 ? 2.359 12.168 -26.136 1.00 96.81 224 SER A O 1
ATOM 1796 N N . TYR A 1 225 ? 3.306 10.962 -24.500 1.00 96.81 225 TYR A N 1
ATOM 1797 C CA . TYR A 1 225 ? 4.499 10.616 -25.271 1.00 96.81 225 TYR A CA 1
ATOM 1798 C C . TYR A 1 225 ? 4.144 9.756 -26.486 1.00 96.81 225 TYR A C 1
ATOM 1800 O O . TYR A 1 225 ? 4.539 10.087 -27.603 1.00 96.81 225 TYR A O 1
ATOM 1808 N N . LYS A 1 226 ? 3.366 8.688 -26.285 1.00 96.12 226 LYS A N 1
ATOM 1809 C CA . LYS A 1 226 ? 2.944 7.766 -27.345 1.00 96.12 226 LYS A CA 1
ATOM 1810 C C . LYS A 1 226 ? 2.167 8.477 -28.453 1.00 96.12 226 LYS A C 1
ATOM 1812 O O . LYS A 1 226 ? 2.407 8.193 -29.622 1.00 96.12 226 LYS A O 1
ATOM 1817 N N . ASP A 1 227 ? 1.260 9.379 -28.095 1.00 95.12 227 ASP A N 1
ATOM 1818 C CA . ASP A 1 227 ? 0.345 9.986 -29.063 1.00 95.12 227 ASP A CA 1
ATOM 1819 C C . ASP A 1 227 ? 0.928 11.244 -29.725 1.00 95.12 227 ASP A C 1
ATOM 1821 O O . ASP A 1 227 ? 0.592 11.541 -30.869 1.00 95.12 227 ASP A O 1
ATOM 1825 N N . LYS A 1 228 ? 1.807 11.991 -29.037 1.00 94.50 228 LYS A N 1
ATOM 1826 C CA . LYS A 1 228 ? 2.335 13.274 -29.540 1.00 94.50 228 LYS A CA 1
ATOM 1827 C C . LYS A 1 228 ? 3.801 13.210 -29.941 1.00 94.50 228 LYS A C 1
ATOM 1829 O O . LYS A 1 228 ? 4.149 13.591 -31.053 1.00 94.50 228 LYS A O 1
ATOM 1834 N N . GLU A 1 229 ? 4.676 12.764 -29.043 1.00 93.94 229 GLU A N 1
ATOM 1835 C CA . GLU A 1 229 ? 6.124 12.844 -29.274 1.00 93.94 229 GLU A CA 1
ATOM 1836 C C . GLU A 1 229 ? 6.650 11.692 -30.122 1.00 93.94 229 GLU A C 1
ATOM 1838 O O . GLU A 1 229 ? 7.480 11.896 -31.009 1.00 93.94 229 GLU A O 1
ATOM 1843 N N . TYR A 1 230 ? 6.182 10.478 -29.846 1.00 96.56 230 TYR A N 1
ATOM 1844 C CA . TYR A 1 230 ? 6.651 9.274 -30.507 1.00 96.56 230 TYR A CA 1
ATOM 1845 C C . TYR A 1 230 ? 6.421 9.308 -32.024 1.00 96.56 230 TYR A C 1
ATOM 1847 O O . TYR A 1 230 ? 7.385 9.047 -32.743 1.00 96.56 230 TYR A O 1
ATOM 1855 N N . PRO A 1 231 ? 5.244 9.705 -32.556 1.00 97.06 231 PRO A N 1
ATOM 1856 C CA . PRO A 1 231 ? 5.030 9.758 -34.000 1.00 97.06 231 PRO A CA 1
ATOM 1857 C C . PRO A 1 231 ? 5.958 10.768 -34.678 1.00 97.06 231 PRO A C 1
ATOM 1859 O O . PRO A 1 231 ? 6.532 10.472 -35.721 1.00 97.06 231 PRO A O 1
ATOM 1862 N N . VAL A 1 232 ? 6.186 11.929 -34.055 1.00 96.50 232 VAL A N 1
ATOM 1863 C CA . VAL A 1 232 ? 7.099 12.956 -34.580 1.00 96.50 232 VAL A CA 1
ATOM 1864 C C . VAL A 1 232 ? 8.539 12.440 -34.614 1.00 96.50 232 VAL A C 1
ATOM 1866 O O . VAL A 1 232 ? 9.229 12.584 -35.625 1.00 96.50 232 VAL A O 1
ATOM 1869 N N . ARG A 1 233 ? 8.998 11.792 -33.535 1.00 95.81 233 ARG A N 1
ATOM 1870 C CA . ARG A 1 233 ? 10.334 11.180 -33.483 1.00 95.81 233 ARG A CA 1
ATOM 1871 C C . ARG A 1 233 ? 10.468 10.046 -34.500 1.00 95.81 233 ARG A C 1
ATOM 1873 O O . ARG A 1 233 ? 11.480 9.983 -35.189 1.00 95.81 233 ARG A O 1
ATOM 1880 N N . ALA A 1 234 ? 9.451 9.198 -34.639 1.00 97.25 234 ALA A N 1
ATOM 1881 C CA . ALA A 1 234 ? 9.424 8.114 -35.616 1.00 97.25 234 ALA A CA 1
ATOM 1882 C C . ALA A 1 234 ? 9.491 8.644 -37.057 1.00 97.25 234 ALA A C 1
ATOM 1884 O O . ALA A 1 234 ? 10.293 8.154 -37.847 1.00 97.25 234 ALA A O 1
ATOM 1885 N N . MET A 1 235 ? 8.739 9.701 -37.381 1.00 96.69 235 MET A N 1
ATOM 1886 C CA . MET A 1 235 ? 8.836 10.377 -38.679 1.00 96.69 235 MET A CA 1
ATOM 1887 C C . MET A 1 235 ? 10.231 10.959 -38.914 1.00 96.69 235 MET A C 1
ATOM 1889 O O . MET A 1 235 ? 10.774 10.823 -40.007 1.00 96.69 235 MET A O 1
ATOM 1893 N N . LYS A 1 236 ? 10.847 11.571 -37.893 1.00 97.44 236 LYS A N 1
ATOM 1894 C CA . LYS A 1 236 ? 12.212 12.098 -38.015 1.00 97.44 236 LYS A CA 1
ATOM 1895 C C . LYS A 1 236 ? 13.236 10.989 -38.260 1.00 97.44 236 LYS A C 1
ATOM 1897 O O . LYS A 1 236 ? 14.145 11.189 -39.060 1.00 97.44 236 LYS A O 1
ATOM 1902 N N . ILE A 1 237 ? 13.082 9.837 -37.606 1.00 97.44 237 ILE A N 1
ATOM 1903 C CA . ILE A 1 237 ? 13.921 8.654 -37.839 1.00 97.44 237 ILE A CA 1
ATOM 1904 C C . ILE A 1 237 ? 13.747 8.159 -39.277 1.00 97.44 237 ILE A C 1
ATOM 1906 O O . ILE A 1 237 ? 14.747 7.955 -39.957 1.00 97.44 237 ILE A O 1
ATOM 1910 N N . ALA A 1 238 ? 12.509 8.027 -39.757 1.00 97.56 238 ALA A N 1
ATOM 1911 C CA . ALA A 1 238 ? 12.234 7.596 -41.126 1.00 97.56 238 ALA A CA 1
ATOM 1912 C C . ALA A 1 238 ? 12.835 8.559 -42.165 1.00 97.56 238 ALA A C 1
ATOM 1914 O O . ALA A 1 238 ? 13.435 8.122 -43.144 1.00 97.56 238 ALA A O 1
ATOM 1915 N N . GLU A 1 239 ? 12.747 9.870 -41.928 1.00 97.94 239 GLU A N 1
ATOM 1916 C CA . GLU A 1 239 ? 13.350 10.863 -42.820 1.00 97.94 239 GLU A CA 1
ATOM 1917 C C . GLU A 1 239 ? 14.882 10.782 -42.820 1.00 97.94 239 GLU A C 1
ATOM 1919 O O . GLU A 1 239 ? 15.496 10.819 -43.882 1.00 97.94 239 GLU A O 1
ATOM 1924 N N . LEU A 1 240 ? 15.513 10.612 -41.654 1.00 98.12 240 LEU A N 1
ATOM 1925 C CA . LEU A 1 240 ? 16.963 10.409 -41.575 1.00 98.12 240 LEU A CA 1
ATOM 1926 C C . LEU A 1 240 ? 17.395 9.113 -42.274 1.00 98.12 240 LEU A C 1
ATOM 1928 O O . LEU A 1 240 ? 18.401 9.105 -42.973 1.00 98.12 240 LEU A O 1
ATOM 1932 N N . GLN A 1 241 ? 16.626 8.030 -42.142 1.00 97.88 241 GLN A N 1
ATOM 1933 C CA . GLN A 1 241 ? 16.887 6.779 -42.860 1.00 97.88 241 GLN A CA 1
ATOM 1934 C C . GLN A 1 241 ? 16.803 6.969 -44.377 1.00 97.88 241 GLN A C 1
ATOM 1936 O O . GLN A 1 241 ? 17.674 6.485 -45.098 1.00 97.88 241 GLN A O 1
ATOM 1941 N N . ARG A 1 242 ? 15.806 7.719 -44.862 1.00 97.56 242 ARG A N 1
ATOM 1942 C CA . ARG A 1 242 ? 15.674 8.063 -46.284 1.00 97.56 242 ARG A CA 1
ATOM 1943 C C . ARG A 1 242 ? 16.863 8.886 -46.779 1.00 97.56 242 ARG A C 1
ATOM 1945 O O . ARG A 1 242 ? 17.374 8.619 -47.860 1.00 97.56 242 ARG A O 1
ATOM 1952 N N . GLN A 1 243 ? 17.326 9.850 -45.982 1.00 98.12 243 GLN A N 1
ATOM 1953 C CA . GLN A 1 243 ? 18.510 10.653 -46.301 1.00 98.12 243 GLN A CA 1
ATOM 1954 C C . GLN A 1 243 ? 19.778 9.799 -46.375 1.00 98.12 243 GLN A C 1
ATOM 1956 O O . GLN A 1 243 ? 20.554 9.956 -47.309 1.00 98.12 243 GLN A O 1
ATOM 1961 N N . ILE A 1 244 ? 19.962 8.860 -45.443 1.00 97.81 244 ILE A N 1
ATOM 1962 C CA . ILE A 1 244 ? 21.090 7.918 -45.473 1.00 97.81 244 ILE A CA 1
ATOM 1963 C C . ILE A 1 244 ? 21.048 7.064 -46.743 1.00 97.81 244 ILE A C 1
ATOM 1965 O O . ILE A 1 244 ? 22.069 6.912 -47.403 1.00 97.81 244 ILE A O 1
ATOM 1969 N N . GLN A 1 245 ? 19.880 6.530 -47.110 1.00 97.56 245 GLN A N 1
ATOM 1970 C CA . GLN A 1 245 ? 19.731 5.728 -48.329 1.00 97.56 245 GLN A CA 1
ATOM 1971 C C . GLN A 1 245 ? 20.015 6.543 -49.591 1.00 97.56 245 GLN A C 1
ATOM 1973 O O . GLN A 1 245 ? 20.732 6.072 -50.469 1.00 97.56 245 GLN A O 1
ATOM 1978 N N . TYR A 1 246 ? 19.491 7.769 -49.661 1.00 97.94 246 TYR A N 1
ATOM 1979 C CA . TYR A 1 246 ? 19.751 8.679 -50.771 1.00 97.94 246 TYR A CA 1
ATOM 1980 C C . TYR A 1 246 ? 21.253 8.958 -50.918 1.00 97.94 246 TYR A C 1
ATOM 1982 O O . TYR A 1 246 ? 21.818 8.704 -51.979 1.00 97.94 246 TYR A O 1
ATOM 1990 N N . LEU A 1 247 ? 21.916 9.372 -49.834 1.00 97.94 247 LEU A N 1
ATOM 1991 C CA . LEU A 1 247 ? 23.357 9.640 -49.838 1.00 97.94 247 LEU A CA 1
ATOM 1992 C C . LEU A 1 247 ? 24.181 8.390 -50.168 1.00 97.94 247 LEU A C 1
ATOM 1994 O O . LEU A 1 247 ? 25.181 8.492 -50.865 1.00 97.94 247 LEU A O 1
ATOM 1998 N N . SER A 1 248 ? 23.764 7.208 -49.708 1.00 97.56 248 SER A N 1
ATOM 1999 C CA . SER A 1 248 ? 24.417 5.944 -50.067 1.00 97.56 248 SER A CA 1
ATOM 2000 C C . SER A 1 248 ? 24.335 5.680 -51.568 1.00 97.56 248 SER A C 1
ATOM 2002 O O . SER A 1 248 ? 25.336 5.313 -52.171 1.00 97.56 248 SER A O 1
ATOM 2004 N N . SER A 1 249 ? 23.164 5.890 -52.178 1.00 97.38 249 SER A N 1
ATOM 2005 C CA . SER A 1 249 ? 22.989 5.697 -53.622 1.00 97.38 249 SER A CA 1
ATOM 2006 C C . SER A 1 249 ? 23.768 6.719 -54.452 1.00 97.38 249 SER A C 1
ATOM 2008 O O . SER A 1 249 ? 24.328 6.370 -55.487 1.00 97.38 249 SER A O 1
ATOM 2010 N N . GLU A 1 250 ? 23.844 7.965 -53.980 1.00 97.88 250 GLU A N 1
ATOM 2011 C CA . GLU A 1 250 ? 24.630 9.026 -54.613 1.00 97.88 250 GLU A CA 1
ATOM 2012 C C . GLU A 1 250 ? 26.127 8.707 -54.532 1.00 97.88 250 GLU A C 1
ATOM 2014 O O . GLU A 1 250 ? 26.817 8.726 -55.545 1.00 97.88 250 GLU A O 1
ATOM 2019 N N . TYR A 1 251 ? 26.609 8.286 -53.361 1.00 97.62 251 TYR A N 1
ATOM 2020 C CA . TYR A 1 251 ? 27.998 7.880 -53.170 1.00 97.62 251 TYR A CA 1
ATOM 2021 C C . TYR A 1 251 ? 28.380 6.650 -54.008 1.00 97.62 251 TYR A C 1
ATOM 2023 O O . TYR A 1 251 ? 29.474 6.591 -54.565 1.00 97.62 251 TYR A O 1
ATOM 2031 N N . GLU A 1 252 ? 27.484 5.670 -54.141 1.00 97.62 252 GLU A N 1
ATOM 2032 C CA . GLU A 1 252 ? 27.692 4.527 -55.038 1.00 97.62 252 GLU A CA 1
ATOM 2033 C C . GLU A 1 252 ? 27.781 4.959 -56.507 1.00 97.62 252 GLU A C 1
ATOM 2035 O O . GLU A 1 252 ? 28.639 4.461 -57.238 1.00 97.62 252 GLU A O 1
ATOM 2040 N N . ALA A 1 253 ? 26.940 5.901 -56.943 1.00 97.06 253 ALA A N 1
ATOM 2041 C CA . ALA A 1 253 ? 27.017 6.463 -58.288 1.00 97.06 253 ALA A CA 1
ATOM 2042 C C . ALA A 1 253 ? 28.349 7.199 -58.516 1.00 97.06 253 ALA A C 1
ATOM 2044 O O . ALA A 1 253 ? 29.030 6.923 -59.502 1.00 97.06 253 ALA A O 1
ATOM 2045 N N . GLU A 1 254 ? 28.778 8.040 -57.571 1.00 97.31 254 GLU A N 1
ATOM 2046 C CA . GLU A 1 254 ? 30.068 8.739 -57.636 1.00 97.31 254 GLU A CA 1
ATOM 2047 C C . GLU A 1 254 ? 31.257 7.767 -57.676 1.00 97.31 254 GLU A C 1
ATOM 2049 O O . GLU A 1 254 ? 32.188 7.960 -58.459 1.00 97.31 254 GLU A O 1
ATOM 2054 N N . ILE A 1 255 ? 31.234 6.692 -56.876 1.00 97.56 255 ILE A N 1
ATOM 2055 C CA . ILE A 1 255 ? 32.264 5.642 -56.930 1.00 97.56 255 ILE A CA 1
ATOM 2056 C C . ILE A 1 255 ? 32.302 4.999 -58.316 1.00 97.56 255 ILE A C 1
ATOM 2058 O O . ILE A 1 255 ? 33.389 4.791 -58.863 1.00 97.56 255 ILE A O 1
ATOM 2062 N N . ASN A 1 256 ? 31.141 4.672 -58.884 1.00 97.19 256 ASN A N 1
ATOM 2063 C CA . ASN A 1 256 ? 31.064 4.053 -60.202 1.00 97.19 256 ASN A CA 1
ATOM 2064 C C . ASN A 1 256 ? 31.616 4.992 -61.284 1.00 97.19 256 ASN A C 1
ATOM 2066 O O . ASN A 1 256 ? 32.446 4.561 -62.089 1.00 97.19 256 ASN A O 1
ATOM 2070 N N . ASP A 1 257 ? 31.258 6.274 -61.248 1.00 97.12 257 ASP A N 1
ATOM 2071 C CA . ASP A 1 257 ? 31.770 7.288 -62.172 1.00 97.12 257 ASP A CA 1
ATOM 2072 C C . ASP A 1 257 ? 33.292 7.451 -62.044 1.00 97.12 257 ASP A C 1
ATOM 2074 O O . ASP A 1 257 ? 34.016 7.403 -63.041 1.00 97.12 257 ASP A O 1
ATOM 2078 N N . LEU A 1 258 ? 33.812 7.547 -60.816 1.00 97.19 258 LEU A N 1
ATOM 2079 C CA . LEU A 1 258 ? 35.254 7.615 -60.558 1.00 97.19 258 LEU A CA 1
ATOM 2080 C C . LEU A 1 258 ? 35.987 6.355 -61.027 1.00 97.19 258 LEU A C 1
ATOM 2082 O O . LEU A 1 258 ? 37.090 6.451 -61.572 1.00 97.19 258 LEU A O 1
ATOM 2086 N N . SER A 1 259 ? 35.394 5.175 -60.841 1.00 96.88 259 SER A N 1
ATOM 2087 C CA . SER A 1 259 ? 35.970 3.911 -61.305 1.00 96.88 259 SER A CA 1
ATOM 2088 C C . SER A 1 259 ? 36.052 3.858 -62.834 1.00 96.88 259 SER A C 1
ATOM 2090 O O . SER A 1 259 ? 37.081 3.448 -63.373 1.00 96.88 259 SER A O 1
ATOM 2092 N N . SER A 1 260 ? 35.023 4.364 -63.522 1.00 97.00 260 SER A N 1
ATOM 2093 C CA . SER A 1 260 ? 34.970 4.486 -64.979 1.00 97.00 260 SER A CA 1
ATOM 2094 C C . SER A 1 260 ? 36.039 5.450 -65.492 1.00 97.00 260 SER A C 1
ATOM 2096 O O . SER A 1 260 ? 36.839 5.084 -66.352 1.00 97.00 260 SER A O 1
ATOM 2098 N N . ILE A 1 261 ? 36.148 6.644 -64.895 1.00 97.44 261 ILE A N 1
ATOM 2099 C CA . ILE A 1 261 ? 37.193 7.623 -65.232 1.00 97.44 261 ILE A CA 1
ATOM 2100 C C . ILE A 1 261 ? 38.584 7.023 -65.011 1.00 97.44 261 ILE A C 1
ATOM 2102 O O . ILE A 1 261 ? 39.451 7.134 -65.873 1.00 97.44 261 ILE A O 1
ATOM 2106 N N . THR A 1 262 ? 38.793 6.341 -63.883 1.00 96.88 262 THR A N 1
ATOM 2107 C CA . THR A 1 262 ? 40.071 5.693 -63.565 1.00 96.88 262 THR A CA 1
ATOM 2108 C C . THR A 1 262 ? 40.413 4.600 -64.577 1.00 96.88 262 THR A C 1
ATOM 2110 O O . THR A 1 262 ? 41.576 4.462 -64.948 1.00 96.88 262 THR A O 1
ATOM 2113 N N . ALA A 1 263 ? 39.431 3.816 -65.031 1.00 96.81 263 ALA A N 1
ATOM 2114 C CA . ALA A 1 263 ? 39.634 2.792 -66.051 1.00 96.81 263 ALA A CA 1
ATOM 2115 C C . ALA A 1 263 ? 39.995 3.410 -67.410 1.00 96.81 263 ALA A C 1
ATOM 2117 O O . ALA A 1 263 ? 40.971 2.986 -68.022 1.00 96.81 263 ALA A O 1
ATOM 2118 N N . ILE A 1 264 ? 39.267 4.448 -67.835 1.00 97.06 264 ILE A N 1
ATOM 2119 C CA . ILE A 1 264 ? 39.542 5.181 -69.079 1.00 97.06 264 ILE A CA 1
ATOM 2120 C C . ILE A 1 264 ? 40.942 5.792 -69.046 1.00 97.06 264 ILE A C 1
ATOM 2122 O O . ILE A 1 264 ? 41.690 5.686 -70.012 1.00 97.06 264 ILE A O 1
ATOM 2126 N N . GLU A 1 265 ? 41.313 6.434 -67.942 1.00 96.31 265 GLU A N 1
ATOM 2127 C CA . GLU A 1 265 ? 42.608 7.095 -67.837 1.00 96.31 265 GLU A CA 1
ATOM 2128 C C . GLU A 1 265 ? 43.758 6.080 -67.790 1.00 96.31 265 GLU A C 1
ATOM 2130 O O . GLU A 1 265 ? 44.781 6.280 -68.438 1.00 96.31 265 GLU A O 1
ATOM 2135 N N . LYS A 1 266 ? 43.577 4.942 -67.103 1.00 96.44 266 LYS A N 1
ATOM 2136 C CA . LYS A 1 266 ? 44.531 3.823 -67.152 1.00 96.44 266 LYS A CA 1
ATOM 2137 C C . LYS A 1 266 ? 44.723 3.292 -68.569 1.00 96.44 266 LYS A C 1
ATOM 2139 O O . LYS A 1 266 ? 45.859 3.040 -68.953 1.00 96.44 266 LYS A O 1
ATOM 2144 N N . GLU A 1 267 ? 43.637 3.135 -69.320 1.00 96.50 267 GLU A N 1
ATOM 2145 C CA . GLU A 1 267 ? 43.684 2.673 -70.708 1.00 96.50 267 GLU A CA 1
ATOM 2146 C C . GLU A 1 267 ? 44.439 3.668 -71.598 1.00 96.50 267 GLU A C 1
ATOM 2148 O O . GLU A 1 267 ? 45.342 3.270 -72.326 1.00 96.50 267 GLU A O 1
ATOM 2153 N N . LYS A 1 268 ? 44.164 4.974 -71.471 1.00 96.88 268 LYS A N 1
ATOM 2154 C CA . LYS A 1 268 ? 44.934 6.012 -72.177 1.00 96.88 268 LYS A CA 1
ATOM 2155 C C . LYS A 1 268 ? 46.418 5.969 -71.824 1.00 96.88 268 LYS A C 1
ATOM 2157 O O . LYS A 1 268 ? 47.251 5.976 -72.718 1.00 96.88 268 LYS A O 1
ATOM 2162 N N . TYR A 1 269 ? 46.762 5.890 -70.536 1.00 96.62 269 TYR A N 1
ATOM 2163 C CA . TYR A 1 269 ? 48.161 5.781 -70.111 1.00 96.62 269 TYR A CA 1
ATOM 2164 C C . TYR A 1 269 ? 48.841 4.523 -70.664 1.00 96.62 269 TYR A C 1
ATOM 2166 O O . TYR A 1 269 ? 50.027 4.569 -70.988 1.00 96.62 269 TYR A O 1
ATOM 2174 N N . HIS A 1 270 ? 48.114 3.408 -70.760 1.00 95.69 270 HIS A N 1
ATOM 2175 C CA . HIS A 1 270 ? 48.615 2.178 -71.363 1.00 95.69 270 HIS A CA 1
ATOM 2176 C C . HIS A 1 270 ? 48.898 2.374 -72.856 1.00 95.69 270 HIS A C 1
ATOM 2178 O O . HIS A 1 270 ? 50.012 2.098 -73.291 1.00 95.69 270 HIS A O 1
ATOM 2184 N N . GLN A 1 271 ? 47.940 2.926 -73.605 1.00 96.19 271 GLN A N 1
ATOM 2185 C CA . GLN A 1 271 ? 48.086 3.231 -75.032 1.00 96.19 271 GLN A CA 1
ATOM 2186 C C . GLN A 1 271 ? 49.253 4.193 -75.289 1.00 96.19 271 GLN A C 1
ATOM 2188 O O . GLN A 1 271 ? 50.158 3.860 -76.049 1.00 96.19 271 GLN A O 1
ATOM 2193 N N . ASP A 1 272 ? 49.316 5.319 -74.574 1.00 96.00 272 ASP A N 1
ATOM 2194 C CA . ASP A 1 272 ? 50.425 6.279 -74.657 1.00 96.00 272 ASP A CA 1
ATOM 2195 C C . ASP A 1 272 ? 51.782 5.616 -74.363 1.00 96.00 272 ASP A C 1
ATOM 2197 O O . ASP A 1 272 ? 52.803 5.933 -74.980 1.00 96.00 272 ASP A O 1
ATOM 2201 N N . SER A 1 273 ? 51.828 4.708 -73.383 1.00 95.19 273 SER A N 1
ATOM 2202 C CA . SER A 1 273 ? 53.043 3.970 -73.035 1.00 95.19 273 SER A CA 1
ATOM 2203 C C . SER A 1 273 ? 53.449 2.990 -74.137 1.00 95.19 273 SER A C 1
ATOM 2205 O O . SER A 1 273 ? 54.639 2.885 -74.440 1.00 95.19 273 SER A O 1
ATOM 2207 N N . GLU A 1 274 ? 52.495 2.273 -74.731 1.00 95.25 274 GLU A N 1
ATOM 2208 C CA . GLU A 1 274 ? 52.739 1.357 -75.847 1.00 95.25 274 GLU A CA 1
ATOM 2209 C C . GLU A 1 274 ? 53.205 2.101 -77.095 1.00 95.25 274 GLU A C 1
ATOM 2211 O O . GLU A 1 274 ? 54.185 1.684 -77.709 1.00 95.25 274 GLU A O 1
ATOM 2216 N N . GLU A 1 275 ? 52.581 3.231 -77.430 1.00 95.44 275 GLU A N 1
ATOM 2217 C CA . GLU A 1 275 ? 52.990 4.090 -78.542 1.00 95.44 275 GLU A CA 1
ATOM 2218 C C . GLU A 1 275 ? 54.414 4.616 -78.346 1.00 95.44 275 GLU A C 1
ATOM 2220 O O . GLU A 1 275 ? 55.247 4.516 -79.248 1.00 95.44 275 GLU A O 1
ATOM 2225 N N . ARG A 1 276 ? 54.745 5.114 -77.145 1.00 95.06 276 ARG A N 1
ATOM 2226 C CA . ARG A 1 276 ? 56.113 5.552 -76.818 1.00 95.06 276 ARG A CA 1
ATOM 2227 C C . ARG A 1 276 ? 57.113 4.407 -76.908 1.00 95.06 276 ARG A C 1
ATOM 2229 O O . ARG A 1 276 ? 58.212 4.604 -77.423 1.00 95.06 276 ARG A O 1
ATOM 2236 N N . LEU A 1 277 ? 56.757 3.221 -76.413 1.00 95.69 277 LEU A N 1
ATOM 2237 C CA . LEU A 1 277 ? 57.605 2.035 -76.507 1.00 95.69 277 LEU A CA 1
ATOM 2238 C C . LEU A 1 277 ? 57.818 1.642 -77.969 1.00 95.69 277 LEU A C 1
ATOM 2240 O O . LEU A 1 277 ? 58.951 1.362 -78.353 1.00 95.69 277 LEU A O 1
ATOM 2244 N N . HIS A 1 278 ? 56.765 1.665 -78.787 1.00 94.56 278 HIS A N 1
ATOM 2245 C CA . HIS A 1 278 ? 56.843 1.407 -80.220 1.00 94.56 278 HIS A CA 1
ATOM 2246 C C . HIS A 1 278 ? 57.727 2.426 -80.940 1.00 94.56 278 HIS A C 1
ATOM 2248 O O . HIS A 1 278 ? 58.601 2.010 -81.691 1.00 94.56 278 HIS A O 1
ATOM 2254 N N . ALA A 1 279 ? 57.586 3.721 -80.653 1.00 95.12 279 ALA A N 1
ATOM 2255 C CA . ALA A 1 279 ? 58.419 4.771 -81.236 1.00 95.12 279 ALA A CA 1
ATOM 2256 C C . ALA A 1 279 ? 59.900 4.639 -80.828 1.00 95.12 279 ALA A C 1
ATOM 2258 O O . ALA A 1 279 ? 60.800 4.766 -81.659 1.00 95.12 279 ALA A O 1
ATOM 2259 N N . ILE A 1 280 ? 60.186 4.333 -79.556 1.00 94.19 280 ILE A N 1
ATOM 2260 C CA . ILE A 1 280 ? 61.558 4.045 -79.102 1.00 94.19 280 ILE A CA 1
ATOM 2261 C C . ILE A 1 280 ? 62.086 2.789 -79.796 1.00 94.19 280 ILE A C 1
ATOM 2263 O O . ILE A 1 280 ? 63.225 2.765 -80.247 1.00 94.19 280 ILE A O 1
ATOM 2267 N N . LYS A 1 281 ? 61.269 1.740 -79.901 1.00 94.56 281 LYS A N 1
ATOM 2268 C CA . LYS A 1 281 ? 61.652 0.501 -80.575 1.00 94.56 281 LYS A CA 1
ATOM 2269 C C . LYS A 1 281 ? 61.980 0.755 -82.043 1.00 94.56 281 LYS A C 1
ATOM 2271 O O . LYS A 1 281 ? 63.032 0.305 -82.467 1.00 94.56 281 LYS A O 1
ATOM 2276 N N . GLU A 1 282 ? 61.134 1.484 -82.767 1.00 93.44 282 GLU A N 1
ATOM 2277 C CA . GLU A 1 282 ? 61.328 1.857 -84.173 1.00 93.44 282 GLU A CA 1
ATOM 2278 C C . GLU A 1 282 ? 62.612 2.674 -84.353 1.00 93.44 282 GLU A C 1
ATOM 2280 O O . GLU A 1 282 ? 63.504 2.260 -85.084 1.00 93.44 282 GLU A O 1
ATOM 2285 N N . THR A 1 283 ? 62.792 3.748 -83.577 1.00 93.81 283 THR A N 1
ATOM 2286 C CA . THR A 1 283 ? 64.020 4.561 -83.634 1.00 93.81 283 THR A CA 1
ATOM 2287 C C . THR A 1 283 ? 65.280 3.770 -83.270 1.00 93.81 283 THR A C 1
ATOM 2289 O O . THR A 1 283 ? 66.328 3.967 -83.880 1.00 93.81 283 THR A O 1
ATOM 2292 N N . VAL A 1 284 ? 65.225 2.861 -82.292 1.00 93.75 284 VAL A N 1
ATOM 2293 C CA . VAL A 1 284 ? 66.361 1.992 -81.942 1.00 93.75 284 VAL A CA 1
ATOM 2294 C C . VAL A 1 284 ? 66.632 0.974 -83.046 1.00 93.75 284 VAL A C 1
ATOM 2296 O O . VAL A 1 284 ? 67.798 0.748 -83.369 1.00 93.75 284 VAL A O 1
ATOM 2299 N N . THR A 1 285 ? 65.598 0.367 -83.637 1.00 90.75 285 THR A N 1
ATOM 2300 C CA . THR A 1 285 ? 65.773 -0.568 -84.755 1.00 90.75 285 THR A CA 1
ATOM 2301 C C . THR A 1 285 ? 66.314 0.131 -85.990 1.00 90.75 285 THR A C 1
ATOM 2303 O O . THR A 1 285 ? 67.219 -0.413 -86.611 1.00 90.75 285 THR A O 1
ATOM 2306 N N . ASP A 1 286 ? 65.849 1.339 -86.299 1.00 89.31 286 ASP A N 1
ATOM 2307 C CA . ASP A 1 286 ? 66.318 2.124 -87.439 1.00 89.31 286 ASP A CA 1
ATOM 2308 C C . ASP A 1 286 ? 67.771 2.547 -87.247 1.00 89.31 286 ASP A C 1
ATOM 2310 O O . ASP A 1 286 ? 68.600 2.281 -88.109 1.00 89.31 286 ASP A O 1
ATOM 2314 N N . ASN A 1 287 ? 68.132 3.081 -86.074 1.00 89.69 287 ASN A N 1
ATOM 2315 C CA . ASN A 1 287 ? 69.529 3.391 -85.756 1.00 89.69 287 ASN A CA 1
ATOM 2316 C C . ASN A 1 287 ? 70.427 2.143 -85.817 1.00 89.69 287 ASN A C 1
ATOM 2318 O O . ASN A 1 287 ? 71.561 2.209 -86.299 1.00 89.69 287 ASN A O 1
ATOM 2322 N N . ALA A 1 288 ? 69.940 0.997 -85.327 1.00 87.06 288 ALA A N 1
ATOM 2323 C CA . ALA A 1 288 ? 70.669 -0.261 -85.410 1.00 87.06 288 ALA A CA 1
ATOM 2324 C C . ALA A 1 288 ? 70.868 -0.680 -86.872 1.00 87.06 288 ALA A C 1
ATOM 2326 O O . ALA A 1 288 ? 71.999 -0.985 -87.246 1.00 87.06 288 ALA A O 1
ATOM 2327 N N . ILE A 1 289 ? 69.818 -0.630 -87.699 1.00 84.25 289 ILE A N 1
ATOM 2328 C CA . ILE A 1 289 ? 69.885 -0.907 -89.139 1.00 84.25 289 ILE A CA 1
ATOM 2329 C C . ILE A 1 289 ? 70.861 0.056 -89.814 1.00 84.25 289 ILE A C 1
ATOM 2331 O O . ILE A 1 289 ? 71.747 -0.400 -90.530 1.00 84.25 289 ILE A O 1
ATOM 2335 N N . ASP A 1 290 ? 70.770 1.358 -89.557 1.00 83.38 290 ASP A N 1
ATOM 2336 C CA . ASP A 1 290 ? 71.635 2.376 -90.152 1.00 83.38 290 ASP A CA 1
ATOM 2337 C C . ASP A 1 290 ? 73.111 2.144 -89.833 1.00 83.38 290 ASP A C 1
ATOM 2339 O O . ASP A 1 290 ? 73.949 2.282 -90.726 1.00 83.38 290 ASP A O 1
ATOM 2343 N N . SER A 1 291 ? 73.418 1.704 -88.609 1.00 84.69 291 SER A N 1
ATOM 2344 C CA . SER A 1 291 ? 74.776 1.359 -88.175 1.00 84.69 291 SER A CA 1
ATOM 2345 C C . SER A 1 291 ? 75.335 0.059 -88.777 1.00 84.69 291 SER A C 1
ATOM 2347 O O . SER A 1 291 ? 76.540 -0.190 -88.681 1.00 84.69 291 SER A O 1
ATOM 2349 N N . MET A 1 292 ? 74.502 -0.783 -89.400 1.00 83.06 292 MET A N 1
ATOM 2350 C CA . MET A 1 292 ? 74.967 -1.994 -90.083 1.00 83.06 292 MET A CA 1
ATOM 2351 C C . MET A 1 292 ? 75.734 -1.626 -91.358 1.00 83.06 292 MET A C 1
ATOM 2353 O O . MET A 1 292 ? 75.332 -0.747 -92.116 1.00 83.06 292 MET A O 1
ATOM 2357 N N . HIS A 1 293 ? 76.829 -2.341 -91.621 1.00 86.31 293 HIS A N 1
ATOM 2358 C CA . HIS A 1 293 ? 77.623 -2.172 -92.839 1.00 86.31 293 HIS A CA 1
ATOM 2359 C C . HIS A 1 293 ? 76.774 -2.441 -94.096 1.00 86.31 293 HIS A C 1
ATOM 2361 O O . HIS A 1 293 ? 76.008 -3.406 -94.123 1.00 86.31 293 HIS A O 1
ATOM 2367 N N . ASP A 1 294 ? 76.952 -1.651 -95.159 1.00 84.38 294 ASP A N 1
ATOM 2368 C CA . ASP A 1 294 ? 76.108 -1.703 -96.365 1.00 84.38 294 ASP A CA 1
ATOM 2369 C C . ASP A 1 294 ? 76.063 -3.093 -97.021 1.00 84.38 294 ASP A C 1
ATOM 2371 O O . ASP A 1 294 ? 74.998 -3.547 -97.426 1.00 84.38 294 ASP A O 1
ATOM 2375 N N . SER A 1 295 ? 77.172 -3.844 -97.003 1.00 84.38 295 SER A N 1
ATOM 2376 C CA . SER A 1 295 ? 77.194 -5.250 -97.459 1.00 84.38 295 SER A CA 1
ATOM 2377 C C . SER A 1 295 ? 76.191 -6.153 -96.720 1.00 84.38 295 SER A C 1
ATOM 2379 O O . SER A 1 295 ? 75.607 -7.053 -97.323 1.00 84.38 295 SER A O 1
ATOM 2381 N N . LEU A 1 296 ? 75.958 -5.919 -95.425 1.00 86.12 296 LEU A N 1
ATOM 2382 C CA . LEU A 1 296 ? 74.995 -6.690 -94.641 1.00 86.12 296 LEU A CA 1
ATOM 2383 C C . LEU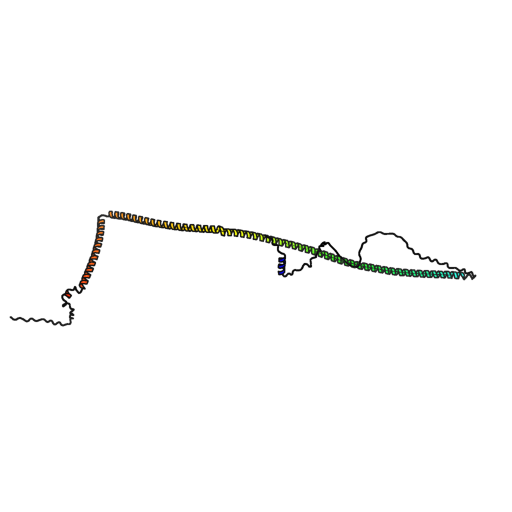 A 1 296 ? 73.551 -6.257 -94.946 1.00 86.12 296 LEU A C 1
ATOM 2385 O O . LEU A 1 296 ? 72.669 -7.112 -95.003 1.00 86.12 296 LEU A O 1
ATOM 2389 N N . LYS A 1 297 ? 73.315 -4.961 -95.202 1.00 85.06 297 LYS A N 1
ATOM 2390 C CA . LYS A 1 297 ? 72.017 -4.441 -95.675 1.00 85.06 297 LYS A CA 1
ATOM 2391 C C . LYS A 1 297 ? 71.661 -5.011 -97.048 1.00 85.06 297 LYS A C 1
ATOM 2393 O O . LYS A 1 297 ? 70.546 -5.489 -97.243 1.00 85.06 297 LYS A O 1
ATOM 2398 N N . GLU A 1 298 ? 72.620 -5.030 -97.971 1.00 85.75 298 GLU A N 1
ATOM 2399 C CA . GLU A 1 298 ? 72.463 -5.644 -99.290 1.00 85.75 298 GLU A CA 1
ATOM 2400 C C . GLU A 1 298 ? 72.177 -7.141 -99.181 1.00 85.75 298 GLU A C 1
ATOM 2402 O O . GLU A 1 298 ? 71.253 -7.624 -99.830 1.00 85.75 298 GLU A O 1
ATOM 2407 N N . MET A 1 299 ? 72.893 -7.870 -98.319 1.00 87.06 299 MET A N 1
ATOM 2408 C CA . MET A 1 299 ? 72.638 -9.294 -98.088 1.00 87.06 299 MET A CA 1
ATOM 2409 C C . MET A 1 299 ? 71.241 -9.538 -97.500 1.00 87.06 299 MET A C 1
ATOM 2411 O O . MET A 1 299 ? 70.535 -10.445 -97.938 1.00 87.06 299 MET A O 1
ATOM 2415 N N . ALA A 1 300 ? 70.803 -8.721 -96.541 1.00 85.88 300 ALA A N 1
ATOM 2416 C CA . ALA A 1 300 ? 69.456 -8.810 -95.985 1.00 85.88 300 ALA A CA 1
ATOM 2417 C C . ALA A 1 300 ? 68.380 -8.515 -97.045 1.00 85.88 300 ALA A C 1
ATOM 2419 O O . ALA A 1 300 ? 67.389 -9.240 -97.138 1.00 85.88 300 ALA A O 1
ATOM 2420 N N . MET A 1 301 ? 68.592 -7.503 -97.891 1.00 86.38 301 MET A N 1
ATOM 2421 C CA . MET A 1 301 ? 67.702 -7.174 -99.004 1.00 86.38 301 MET A CA 1
ATOM 2422 C C . MET A 1 301 ? 67.667 -8.294 -100.049 1.00 86.38 301 MET A C 1
ATOM 2424 O O . MET A 1 301 ? 66.583 -8.688 -100.473 1.00 86.38 301 MET A O 1
ATOM 2428 N N . GLN A 1 302 ? 68.818 -8.862 -100.413 1.00 89.50 302 GLN A N 1
ATOM 2429 C CA . GLN A 1 302 ? 68.903 -10.021 -101.303 1.00 89.50 302 GLN A CA 1
ATOM 2430 C C . GLN A 1 302 ? 68.180 -11.232 -100.710 1.00 89.50 302 GLN A C 1
ATOM 2432 O O . GLN A 1 302 ? 67.420 -11.876 -101.422 1.00 89.50 302 GLN A O 1
ATOM 2437 N N . ASN A 1 303 ? 68.317 -11.500 -99.409 1.00 91.19 303 ASN A N 1
ATOM 2438 C CA . ASN A 1 303 ? 67.561 -12.558 -98.732 1.00 91.19 303 ASN A CA 1
ATOM 2439 C C . ASN A 1 303 ? 66.044 -12.306 -98.781 1.00 91.19 303 ASN A C 1
ATOM 2441 O O . ASN A 1 303 ? 65.268 -13.241 -98.976 1.00 91.19 303 ASN A O 1
ATOM 2445 N N . ILE A 1 304 ? 65.597 -11.052 -98.638 1.00 90.12 304 ILE A N 1
ATOM 2446 C CA . ILE A 1 304 ? 64.177 -10.688 -98.767 1.00 90.12 304 ILE A CA 1
ATOM 2447 C C . ILE A 1 304 ? 63.684 -10.888 -100.204 1.00 90.12 304 ILE A C 1
ATOM 2449 O O . ILE A 1 304 ? 62.600 -11.444 -100.392 1.00 90.12 304 ILE A O 1
ATOM 2453 N N . VAL A 1 305 ? 64.456 -10.444 -101.199 1.00 91.94 305 VAL A N 1
ATOM 2454 C CA . VAL A 1 305 ? 64.138 -10.612 -102.625 1.00 91.94 305 VAL A CA 1
ATOM 2455 C C . VAL A 1 305 ? 64.077 -12.094 -102.975 1.00 91.94 305 VAL A C 1
ATOM 2457 O O . VAL A 1 305 ? 63.069 -12.538 -103.512 1.00 91.94 305 VAL A O 1
ATOM 2460 N N . MET A 1 306 ? 65.082 -12.869 -102.570 1.00 91.50 306 MET A N 1
ATOM 2461 C CA . MET A 1 306 ? 65.153 -14.311 -102.793 1.00 91.50 306 MET A CA 1
ATOM 2462 C C . MET A 1 306 ? 63.975 -15.035 -102.147 1.00 91.50 306 MET A C 1
ATOM 2464 O O . MET A 1 306 ? 63.363 -15.885 -102.778 1.00 91.50 306 MET A O 1
ATOM 2468 N N . ARG A 1 307 ? 63.586 -14.672 -100.920 1.00 92.69 307 ARG A N 1
ATOM 2469 C CA . ARG A 1 307 ? 62.389 -15.238 -100.285 1.00 92.69 307 ARG A CA 1
ATOM 2470 C C . ARG A 1 307 ? 61.121 -14.942 -101.091 1.00 92.69 307 ARG A C 1
ATOM 2472 O O . ARG A 1 307 ? 60.329 -15.852 -101.299 1.00 92.69 307 ARG A O 1
ATOM 2479 N N . LYS A 1 308 ? 60.935 -13.707 -101.572 1.00 93.12 308 LYS A N 1
ATOM 2480 C CA . LYS A 1 308 ? 59.787 -13.358 -102.430 1.00 93.12 308 LYS A CA 1
ATOM 2481 C C . LYS A 1 308 ? 59.824 -14.073 -103.782 1.00 93.12 308 LYS A C 1
ATOM 2483 O O . LYS A 1 308 ? 58.775 -14.441 -104.297 1.00 93.12 308 LYS A O 1
ATOM 2488 N N . GLU A 1 309 ? 61.007 -14.265 -104.354 1.00 91.31 309 GLU A N 1
ATOM 2489 C CA . GLU A 1 309 ? 61.203 -15.008 -105.600 1.00 91.31 309 GLU A CA 1
ATOM 2490 C C . GLU A 1 309 ? 60.901 -16.498 -105.408 1.00 91.31 309 GLU A C 1
ATOM 2492 O O . GLU A 1 309 ? 60.180 -17.074 -106.214 1.00 91.31 309 GLU A O 1
ATOM 2497 N N . ILE A 1 310 ? 61.328 -17.096 -104.290 1.00 91.88 310 ILE A N 1
ATOM 2498 C CA . ILE A 1 310 ? 60.951 -18.459 -103.890 1.00 91.88 310 ILE A CA 1
ATOM 2499 C C . ILE A 1 310 ? 59.434 -18.568 -103.720 1.00 91.88 310 ILE A C 1
ATOM 2501 O O . ILE A 1 310 ? 58.836 -19.488 -104.267 1.00 91.88 310 ILE A O 1
ATOM 2505 N N . GLU A 1 311 ? 58.794 -17.633 -103.012 1.00 92.62 311 GLU A N 1
ATOM 2506 C CA . GLU A 1 311 ? 57.330 -17.597 -102.876 1.00 92.62 311 GLU A CA 1
ATOM 2507 C C . GLU A 1 311 ? 56.632 -17.468 -104.243 1.00 92.62 311 GLU A C 1
ATOM 2509 O O . GLU A 1 311 ? 55.604 -18.103 -104.476 1.00 92.62 311 GLU A O 1
ATOM 2514 N N . GLY A 1 312 ? 57.189 -16.676 -105.164 1.00 91.94 312 GLY A N 1
ATOM 2515 C CA . GLY A 1 312 ? 56.689 -16.530 -106.532 1.00 91.94 312 GLY A CA 1
ATOM 2516 C C . GLY A 1 312 ? 56.844 -17.804 -107.364 1.00 91.94 312 GLY A C 1
ATOM 2517 O O . GLY A 1 312 ? 55.888 -18.243 -107.999 1.00 91.94 312 GLY A O 1
ATOM 2518 N N . HIS A 1 313 ? 58.018 -18.436 -107.322 1.00 91.06 313 HIS A N 1
ATOM 2519 C CA . HIS A 1 313 ? 58.262 -19.727 -107.962 1.00 91.06 313 HIS A CA 1
ATOM 2520 C C . HIS A 1 313 ? 57.376 -20.824 -107.387 1.00 91.06 313 HIS A C 1
ATOM 2522 O O . HIS A 1 313 ? 56.915 -21.669 -108.141 1.00 91.06 313 HIS A O 1
ATOM 2528 N N . HIS A 1 314 ? 57.109 -20.800 -106.081 1.00 93.50 314 HIS A N 1
ATOM 2529 C CA . HIS A 1 314 ? 56.226 -21.768 -105.447 1.00 93.50 314 HIS A CA 1
ATOM 2530 C C . HIS A 1 314 ? 54.802 -21.666 -105.997 1.00 93.50 314 HIS A C 1
ATOM 2532 O O . HIS A 1 314 ? 54.245 -22.673 -106.415 1.00 93.50 314 HIS A O 1
ATOM 2538 N N . LYS A 1 315 ? 54.263 -20.446 -106.118 1.00 92.75 315 LYS A N 1
ATOM 2539 C CA . LYS A 1 315 ? 52.956 -20.216 -106.754 1.00 92.75 315 LYS A CA 1
ATOM 2540 C C . LYS A 1 315 ? 52.932 -20.654 -108.218 1.00 92.75 315 LYS A C 1
ATOM 2542 O O . LYS A 1 315 ? 51.982 -21.290 -108.650 1.00 92.75 315 LYS A O 1
ATOM 2547 N N . LEU A 1 316 ? 53.985 -20.349 -108.979 1.00 92.25 316 LEU A N 1
ATOM 2548 C CA . LEU A 1 316 ? 54.074 -20.753 -110.385 1.00 92.25 316 LEU A CA 1
ATOM 2549 C C . LEU A 1 316 ? 54.193 -22.278 -110.542 1.00 92.25 316 LEU A C 1
ATOM 2551 O O . LEU A 1 316 ? 53.650 -22.841 -111.488 1.00 92.25 316 LEU A O 1
ATOM 2555 N N . LEU A 1 317 ? 54.883 -22.953 -109.619 1.00 91.25 317 LEU A N 1
ATOM 2556 C CA . LEU A 1 317 ? 54.920 -24.413 -109.559 1.00 91.25 317 LEU A CA 1
ATOM 2557 C C . LEU A 1 317 ? 53.538 -24.989 -109.247 1.00 91.25 317 LEU A C 1
ATOM 2559 O O . LEU A 1 317 ? 53.125 -25.897 -109.955 1.00 91.25 317 LEU A O 1
ATOM 2563 N N . GLU A 1 318 ? 52.809 -24.440 -108.271 1.00 92.75 318 GLU A N 1
ATOM 2564 C CA . GLU A 1 318 ? 51.428 -24.854 -107.976 1.00 92.75 318 GLU A CA 1
ATOM 2565 C C . GLU A 1 318 ? 50.508 -24.683 -109.198 1.00 92.75 318 GLU A C 1
ATOM 2567 O O . GLU A 1 318 ? 49.736 -25.583 -109.526 1.00 92.75 318 GLU A O 1
ATOM 2572 N N . GLU A 1 319 ? 50.616 -23.562 -109.918 1.00 92.19 319 GLU A N 1
ATOM 2573 C CA . GLU A 1 319 ? 49.855 -23.317 -111.152 1.00 92.19 319 GLU A CA 1
ATOM 2574 C C . GLU A 1 319 ? 50.217 -24.317 -112.259 1.00 92.19 319 GLU A C 1
ATOM 2576 O O . GLU A 1 319 ? 49.335 -24.882 -112.908 1.00 92.19 319 GLU A O 1
ATOM 2581 N N . LEU A 1 320 ? 51.510 -24.573 -112.478 1.00 90.62 320 LEU A N 1
ATOM 2582 C CA . LEU A 1 320 ? 51.955 -25.546 -113.474 1.00 90.62 320 LEU A CA 1
ATOM 2583 C C . LEU A 1 320 ? 51.531 -26.970 -113.107 1.00 90.62 320 LEU A C 1
ATOM 2585 O O . LEU A 1 320 ? 51.053 -27.693 -113.978 1.00 90.62 320 LEU A O 1
ATOM 2589 N N . GLU A 1 321 ? 51.657 -27.372 -111.845 1.00 92.81 321 GLU A N 1
ATOM 2590 C CA . GLU A 1 321 ? 51.179 -28.668 -111.358 1.00 92.81 321 GLU A CA 1
ATOM 2591 C C . GLU A 1 321 ? 49.668 -28.817 -111.559 1.00 92.81 321 GLU A C 1
ATOM 2593 O O . GLU A 1 321 ? 49.228 -29.873 -112.014 1.00 92.81 321 GLU A O 1
ATOM 2598 N N . ALA A 1 322 ? 48.885 -27.757 -111.325 1.00 89.56 322 ALA A N 1
ATOM 2599 C CA . ALA A 1 322 ? 47.454 -27.746 -111.614 1.00 89.56 322 ALA A CA 1
ATOM 2600 C C . ALA A 1 322 ? 47.174 -27.922 -113.114 1.00 89.56 322 ALA A C 1
ATOM 2602 O O . ALA A 1 322 ? 46.405 -28.803 -113.485 1.00 89.56 322 ALA A O 1
ATOM 2603 N N . THR A 1 323 ? 47.852 -27.173 -113.993 1.00 91.88 323 THR A N 1
ATOM 2604 C CA . THR A 1 323 ? 47.656 -27.319 -115.451 1.00 91.88 323 THR A CA 1
ATOM 2605 C C . THR A 1 323 ? 48.095 -28.681 -115.983 1.00 91.88 323 THR A C 1
ATOM 2607 O O . THR A 1 323 ? 47.452 -29.224 -116.878 1.00 91.88 323 THR A O 1
ATOM 2610 N N . ILE A 1 324 ? 49.174 -29.263 -115.447 1.00 87.06 324 ILE A N 1
ATOM 2611 C CA . ILE A 1 324 ? 49.578 -30.635 -115.766 1.00 87.06 324 ILE A CA 1
ATOM 2612 C C . ILE A 1 324 ? 48.501 -31.601 -115.276 1.00 87.06 324 ILE A C 1
ATOM 2614 O O . ILE A 1 324 ? 48.147 -32.511 -116.018 1.00 87.06 324 ILE A O 1
ATOM 2618 N N . GLY A 1 325 ? 47.949 -31.387 -114.079 1.00 89.12 325 GLY A N 1
ATOM 2619 C CA . GLY A 1 325 ? 46.782 -32.106 -113.573 1.00 89.12 325 GLY A CA 1
ATOM 2620 C C . GLY A 1 325 ? 45.620 -32.075 -114.567 1.00 89.12 325 GLY A C 1
ATOM 2621 O O . GLY A 1 325 ? 45.229 -33.129 -115.068 1.00 89.12 325 GLY A O 1
ATOM 2622 N N . ASP A 1 326 ? 45.164 -30.883 -114.945 1.00 88.50 326 ASP A N 1
ATOM 2623 C CA . ASP A 1 326 ? 44.060 -30.673 -115.889 1.00 88.50 326 ASP A CA 1
ATOM 2624 C C . ASP A 1 326 ? 44.336 -31.330 -117.250 1.00 88.50 326 ASP A C 1
ATOM 2626 O O . ASP A 1 326 ? 43.499 -32.060 -117.775 1.00 88.50 326 ASP A O 1
ATOM 2630 N N . LEU A 1 327 ? 45.539 -31.149 -117.806 1.00 86.44 327 LEU A N 1
ATOM 2631 C CA . LEU A 1 327 ? 45.949 -31.768 -119.070 1.00 86.44 327 LEU A CA 1
ATOM 2632 C C . LEU A 1 327 ? 46.023 -33.294 -118.968 1.00 86.44 327 LEU A C 1
ATOM 2634 O O . LEU A 1 327 ? 45.666 -33.995 -119.914 1.00 86.44 327 LEU A O 1
ATOM 2638 N N . THR A 1 328 ? 46.500 -33.844 -117.849 1.00 85.69 328 THR A N 1
ATOM 2639 C CA . THR A 1 328 ? 46.521 -35.300 -117.646 1.00 85.69 328 THR A CA 1
ATOM 2640 C C . THR A 1 328 ? 45.116 -35.864 -117.501 1.00 85.69 328 THR A C 1
ATOM 2642 O O . THR A 1 328 ? 44.857 -36.970 -117.988 1.00 85.69 328 THR A O 1
ATOM 2645 N N . GLU A 1 329 ? 44.198 -35.109 -116.900 1.00 85.88 329 GLU A N 1
ATOM 2646 C CA . GLU A 1 329 ? 42.790 -35.468 -116.823 1.00 85.88 329 GLU A CA 1
ATOM 2647 C C . GLU A 1 329 ? 42.134 -35.387 -118.206 1.00 85.88 329 GLU A C 1
ATOM 2649 O O . GLU A 1 329 ? 41.510 -36.356 -118.631 1.00 85.88 329 GLU A O 1
ATOM 2654 N N . GLU A 1 330 ? 42.371 -34.322 -118.973 1.00 86.12 330 GLU A N 1
ATOM 2655 C CA . GLU A 1 330 ? 41.872 -34.156 -120.341 1.00 86.12 330 GLU A CA 1
ATOM 2656 C C . GLU A 1 330 ? 42.406 -35.253 -121.276 1.00 86.12 330 GLU A C 1
ATOM 2658 O O . GLU A 1 330 ? 41.641 -35.881 -122.006 1.00 86.12 330 GLU A O 1
ATOM 2663 N N . VAL A 1 331 ? 43.702 -35.580 -121.217 1.00 81.81 331 VAL A N 1
ATOM 2664 C CA . VAL A 1 331 ? 44.288 -36.698 -121.979 1.00 81.81 331 VAL A CA 1
ATOM 2665 C C . VAL A 1 331 ? 43.692 -38.039 -121.545 1.00 81.81 331 VAL A C 1
ATOM 2667 O O . VAL A 1 331 ? 43.482 -38.922 -122.386 1.00 81.81 331 VAL A O 1
ATOM 2670 N N . SER A 1 332 ? 43.402 -38.216 -120.255 1.00 79.75 332 SER A N 1
ATOM 2671 C CA . SER A 1 332 ? 42.742 -39.422 -119.749 1.00 79.75 332 SER A CA 1
ATOM 2672 C C . SER A 1 332 ? 41.292 -39.515 -120.231 1.00 79.75 332 SER A C 1
ATOM 2674 O O . SER A 1 332 ? 40.880 -40.584 -120.682 1.00 79.75 332 SER A O 1
ATOM 2676 N N . GLN A 1 333 ? 40.546 -38.408 -120.232 1.00 80.00 333 GLN A N 1
ATOM 2677 C CA . GLN A 1 333 ? 39.182 -38.315 -120.759 1.00 80.00 333 GLN A CA 1
ATOM 2678 C C . GLN A 1 333 ? 39.153 -38.560 -122.277 1.00 80.00 333 GLN A C 1
ATOM 2680 O O . GLN A 1 333 ? 38.399 -39.409 -122.750 1.00 80.00 333 GLN A O 1
ATOM 2685 N N . LEU A 1 334 ? 40.060 -37.943 -123.041 1.00 75.31 334 LEU A N 1
ATOM 2686 C CA . LEU A 1 334 ? 40.205 -38.157 -124.487 1.00 75.31 334 LEU A CA 1
ATOM 2687 C C . LEU A 1 334 ? 40.593 -39.600 -124.844 1.00 75.31 334 LEU A C 1
ATOM 2689 O O . LEU A 1 334 ? 40.190 -40.101 -125.896 1.00 75.31 334 LEU A O 1
ATOM 2693 N N . ARG A 1 335 ? 41.367 -40.288 -123.991 1.00 70.12 335 ARG A N 1
ATOM 2694 C CA . ARG A 1 335 ? 41.648 -41.729 -124.137 1.00 70.12 335 ARG A CA 1
ATOM 2695 C C . ARG A 1 335 ? 40.460 -42.611 -123.746 1.00 70.12 335 ARG A C 1
ATOM 2697 O O . ARG A 1 335 ? 40.324 -43.692 -124.321 1.00 70.12 335 ARG A O 1
ATOM 2704 N N . ALA A 1 336 ? 39.646 -42.191 -122.779 1.00 70.25 336 ALA A N 1
ATOM 2705 C CA . ALA A 1 336 ? 38.463 -42.918 -122.320 1.00 70.25 336 ALA A CA 1
ATOM 2706 C C . ALA A 1 336 ? 37.266 -42.772 -123.278 1.00 70.25 336 ALA A C 1
ATOM 2708 O O . ALA A 1 336 ? 36.424 -43.670 -123.333 1.00 70.25 336 ALA A O 1
ATOM 2709 N N . ASP A 1 337 ? 37.217 -41.702 -124.077 1.00 68.62 337 ASP A N 1
ATOM 2710 C CA . ASP A 1 337 ? 36.146 -41.463 -125.041 1.00 68.62 337 ASP A CA 1
ATOM 2711 C C . ASP A 1 337 ? 36.215 -42.416 -126.257 1.00 68.62 337 ASP A C 1
ATOM 2713 O O . ASP A 1 337 ? 37.132 -42.350 -127.086 1.00 68.62 337 ASP A O 1
ATOM 2717 N N . PRO A 1 338 ? 35.205 -43.287 -126.463 1.00 62.34 338 PRO A N 1
ATOM 2718 C CA . PRO A 1 338 ? 35.229 -44.314 -127.507 1.00 62.34 338 PRO A CA 1
ATOM 2719 C C . PRO A 1 338 ? 35.100 -43.766 -128.941 1.00 62.34 338 PRO A C 1
ATOM 2721 O O . PRO A 1 338 ? 35.236 -44.532 -129.895 1.00 62.34 338 PRO A O 1
ATOM 2724 N N . LYS A 1 339 ? 34.856 -42.459 -129.118 1.00 60.88 339 LYS A N 1
ATOM 2725 C CA . LYS A 1 339 ? 34.733 -41.794 -130.430 1.00 60.88 339 LYS A CA 1
ATOM 2726 C C . LYS A 1 339 ? 36.072 -41.292 -130.992 1.00 60.88 339 LYS A C 1
ATOM 2728 O O . LYS A 1 339 ? 36.186 -41.135 -132.204 1.00 60.88 339 LYS A O 1
ATOM 2733 N N . THR A 1 340 ? 37.087 -41.095 -130.148 1.00 60.47 340 THR A N 1
ATOM 2734 C CA . THR A 1 340 ? 38.385 -40.487 -130.520 1.00 60.47 340 THR A CA 1
ATOM 2735 C C . THR A 1 340 ? 39.467 -41.527 -130.817 1.00 60.47 340 THR A C 1
ATOM 2737 O O . THR A 1 340 ? 40.547 -41.206 -131.313 1.00 60.47 340 THR A O 1
ATOM 2740 N N . ASN A 1 341 ? 39.178 -42.809 -130.581 1.00 61.81 341 ASN A N 1
ATOM 2741 C CA . ASN A 1 341 ? 40.056 -43.908 -130.957 1.00 61.81 341 ASN A CA 1
ATOM 2742 C C . ASN A 1 341 ? 39.962 -44.142 -132.476 1.00 61.81 341 ASN A C 1
ATOM 2744 O O . ASN A 1 341 ? 39.278 -45.047 -132.956 1.00 61.81 341 ASN A O 1
ATOM 2748 N N . THR A 1 342 ? 40.641 -43.288 -133.245 1.00 63.25 342 THR A N 1
ATOM 2749 C CA . THR A 1 342 ? 40.676 -43.285 -134.719 1.00 63.25 342 THR A CA 1
ATOM 2750 C C . THR A 1 342 ? 41.018 -44.653 -135.308 1.00 63.25 342 THR A C 1
ATOM 2752 O O . THR A 1 342 ? 40.516 -44.996 -136.375 1.00 63.25 342 THR A O 1
ATOM 2755 N N . ARG A 1 343 ? 41.776 -45.492 -134.587 1.00 60.62 343 ARG A N 1
ATOM 2756 C CA . ARG A 1 343 ? 42.021 -46.895 -134.964 1.00 60.62 343 ARG A CA 1
ATOM 2757 C C . ARG A 1 343 ? 40.755 -47.763 -134.972 1.00 60.62 343 ARG A C 1
ATOM 2759 O O . ARG A 1 343 ? 40.601 -48.554 -135.896 1.00 60.62 343 ARG A O 1
ATOM 2766 N N . ARG A 1 344 ? 39.845 -47.607 -134.000 1.00 59.78 344 ARG A N 1
ATOM 2767 C CA . ARG A 1 344 ? 38.561 -48.341 -133.934 1.00 59.78 344 ARG A CA 1
ATOM 2768 C C . ARG A 1 344 ? 37.529 -47.828 -134.943 1.00 59.78 344 ARG A C 1
ATOM 2770 O O . ARG A 1 344 ? 36.708 -48.611 -135.403 1.00 59.78 344 ARG A O 1
ATOM 2777 N N . VAL A 1 345 ? 37.587 -46.544 -135.304 1.00 61.81 345 VAL A N 1
ATOM 2778 C CA . VAL A 1 345 ? 36.646 -45.916 -136.251 1.00 61.81 345 VAL A CA 1
ATOM 2779 C C . VAL A 1 345 ? 37.054 -46.142 -137.715 1.00 61.81 345 VAL A C 1
ATOM 2781 O O . VAL A 1 345 ? 36.189 -46.391 -138.548 1.00 61.81 345 VAL A O 1
ATOM 2784 N N . MET A 1 346 ? 38.355 -46.111 -138.039 1.00 59.72 346 MET A N 1
ATOM 2785 C CA . MET A 1 346 ? 38.847 -46.322 -139.414 1.00 59.72 346 MET A CA 1
ATOM 2786 C C . MET A 1 346 ? 38.903 -47.794 -139.837 1.00 59.72 346 MET A C 1
ATOM 2788 O O . MET A 1 346 ? 38.816 -48.083 -141.027 1.00 59.72 346 MET A O 1
ATOM 2792 N N . PHE A 1 347 ? 39.018 -48.735 -138.892 1.00 64.12 347 PHE A N 1
ATOM 2793 C CA . PHE A 1 347 ? 39.070 -50.166 -139.208 1.00 64.12 347 PHE A CA 1
ATOM 2794 C C . PHE A 1 347 ? 38.122 -51.003 -138.334 1.00 64.12 347 PHE A C 1
ATOM 2796 O O . PHE A 1 347 ? 38.589 -51.822 -137.535 1.00 64.12 347 PHE A O 1
ATOM 2803 N N . PRO A 1 348 ? 36.791 -50.880 -138.504 1.00 58.94 348 PRO A N 1
ATOM 2804 C CA . PRO A 1 348 ? 35.828 -51.678 -137.740 1.00 58.94 348 PRO A CA 1
ATOM 2805 C C . PRO A 1 348 ? 36.036 -53.192 -137.917 1.00 58.94 348 PRO A C 1
ATOM 2807 O O . PRO A 1 348 ? 35.753 -53.976 -137.021 1.00 58.94 348 PRO A O 1
ATOM 2810 N N . HIS A 1 349 ? 36.576 -53.614 -139.063 1.00 58.03 349 HIS A N 1
ATOM 2811 C CA . HIS A 1 349 ? 36.723 -55.025 -139.432 1.00 58.03 349 HIS A CA 1
ATOM 2812 C C . HIS A 1 349 ? 37.997 -55.704 -138.892 1.00 58.03 349 HIS A C 1
ATOM 2814 O O . HIS A 1 349 ? 38.073 -56.928 -138.920 1.00 58.03 349 HIS A O 1
ATOM 2820 N N . LEU A 1 350 ? 38.979 -54.945 -138.381 1.00 57.84 350 LEU A N 1
ATOM 2821 C CA . LEU A 1 350 ? 40.223 -55.489 -137.798 1.00 57.84 350 LEU A CA 1
ATOM 2822 C C . LEU A 1 350 ? 40.192 -55.563 -136.266 1.00 57.84 350 LEU A C 1
ATOM 2824 O O . LEU A 1 350 ? 40.965 -56.307 -135.671 1.00 57.84 350 LEU A O 1
ATOM 2828 N N . PHE A 1 351 ? 39.303 -54.795 -135.630 1.00 57.91 351 PHE A N 1
ATOM 2829 C CA . PHE A 1 351 ? 39.180 -54.701 -134.172 1.00 57.91 351 PHE A CA 1
ATOM 2830 C C . PHE A 1 351 ? 37.858 -55.273 -133.647 1.00 57.91 351 PHE A C 1
ATOM 2832 O O . PHE A 1 351 ? 37.412 -54.902 -132.561 1.00 57.91 351 PHE A O 1
ATOM 2839 N N . ASN A 1 352 ? 37.252 -56.197 -134.397 1.00 56.22 352 ASN A N 1
ATOM 2840 C CA . ASN A 1 352 ? 36.329 -57.160 -133.813 1.00 56.22 352 ASN A CA 1
ATOM 2841 C C . ASN A 1 352 ? 37.119 -58.045 -132.844 1.00 56.22 352 ASN A C 1
ATOM 2843 O O . ASN A 1 352 ? 38.264 -58.405 -133.127 1.00 56.22 352 ASN A O 1
ATOM 2847 N N . GLU A 1 353 ? 36.524 -58.388 -131.704 1.00 55.69 353 GLU A N 1
ATOM 2848 C CA . GLU A 1 353 ? 37.077 -59.382 -130.786 1.00 55.69 353 GLU A CA 1
ATOM 2849 C C . GLU A 1 353 ? 37.071 -60.747 -131.484 1.00 55.69 353 GLU A C 1
ATOM 2851 O O . GLU A 1 353 ? 36.145 -61.541 -131.351 1.00 55.69 353 GLU A O 1
ATOM 2856 N N . ILE A 1 354 ? 38.096 -61.002 -132.296 1.00 55.88 354 ILE A N 1
ATOM 2857 C CA . ILE A 1 354 ? 38.393 -62.341 -132.783 1.00 55.88 354 ILE A CA 1
ATOM 2858 C C . ILE A 1 354 ? 38.834 -63.121 -131.537 1.00 55.88 354 ILE A C 1
ATOM 2860 O O . ILE A 1 354 ? 39.831 -62.725 -130.917 1.00 55.88 354 ILE A O 1
ATOM 2864 N N . PRO A 1 355 ? 38.124 -64.187 -131.126 1.00 61.12 355 PRO A N 1
ATOM 2865 C CA . PRO A 1 355 ? 38.577 -65.023 -130.026 1.00 61.12 355 PRO A CA 1
ATOM 2866 C C . PRO A 1 355 ? 39.947 -65.589 -130.406 1.00 61.12 355 PRO A C 1
ATOM 2868 O O . PRO A 1 355 ? 40.081 -66.339 -131.373 1.00 61.12 355 PRO A O 1
ATOM 2871 N N . LYS A 1 356 ? 40.992 -65.155 -129.693 1.00 55.16 356 LYS A N 1
ATOM 2872 C CA . LYS A 1 356 ? 42.361 -65.616 -129.932 1.00 55.16 356 LYS A CA 1
ATOM 2873 C C . LYS A 1 356 ? 42.425 -67.117 -129.658 1.00 55.16 356 LYS A C 1
ATOM 2875 O O . LYS A 1 356 ? 42.089 -67.553 -128.559 1.00 55.16 356 LYS A O 1
ATOM 2880 N N . CYS A 1 357 ? 42.866 -67.868 -130.667 1.00 54.88 357 CYS A N 1
ATOM 2881 C CA . CYS A 1 357 ? 43.131 -69.299 -130.605 1.00 54.88 357 CYS A CA 1
ATOM 2882 C C . CYS A 1 357 ? 44.009 -69.625 -129.391 1.00 54.88 357 CYS A C 1
ATOM 2884 O O . CYS A 1 357 ? 45.081 -69.045 -129.210 1.00 54.88 357 CYS A O 1
ATOM 2886 N N . THR A 1 358 ? 43.542 -70.550 -128.560 1.00 61.66 358 THR A N 1
ATOM 2887 C CA . THR A 1 358 ? 44.345 -71.168 -127.507 1.00 61.66 358 THR A CA 1
ATOM 2888 C C . THR A 1 358 ? 45.394 -72.097 -128.134 1.00 61.66 358 THR A C 1
ATOM 2890 O O . THR A 1 358 ? 45.146 -72.604 -129.227 1.00 61.66 358 THR A O 1
ATOM 2893 N N . PRO A 1 359 ? 46.543 -72.347 -127.476 1.00 61.78 359 PRO A N 1
ATOM 2894 C CA . PRO A 1 359 ? 47.706 -73.041 -128.060 1.00 61.78 359 PRO A CA 1
ATOM 2895 C C . PRO A 1 359 ? 47.497 -74.477 -128.584 1.00 61.78 359 PRO A C 1
ATOM 2897 O O . PRO A 1 359 ? 48.457 -75.074 -129.049 1.00 61.78 359 PRO A O 1
ATOM 2900 N N . ASP A 1 360 ? 46.282 -75.018 -128.513 1.00 59.47 360 ASP A N 1
ATOM 2901 C CA . ASP A 1 360 ? 45.922 -76.405 -128.842 1.00 59.47 360 ASP A CA 1
ATOM 2902 C C . ASP A 1 360 ? 45.117 -76.522 -130.153 1.00 59.47 360 ASP A C 1
ATOM 2904 O O . ASP A 1 360 ? 44.402 -77.497 -130.377 1.00 59.47 360 ASP A O 1
ATOM 2908 N N . MET A 1 361 ? 45.173 -75.501 -131.015 1.00 52.88 361 MET A N 1
ATOM 2909 C CA . MET A 1 361 ? 44.454 -75.497 -132.291 1.00 52.88 361 MET A CA 1
ATOM 2910 C C . MET A 1 361 ? 45.434 -75.532 -133.468 1.00 52.88 361 MET A C 1
ATOM 2912 O O . MET A 1 361 ? 46.136 -74.554 -133.730 1.00 52.88 361 MET A O 1
ATOM 2916 N N . ASP A 1 362 ? 45.458 -76.668 -134.169 1.00 60.72 362 ASP A N 1
ATOM 2917 C CA . ASP A 1 362 ? 46.284 -76.929 -135.350 1.00 60.72 362 ASP A CA 1
ATOM 2918 C C . ASP A 1 362 ? 45.904 -75.996 -136.512 1.00 60.72 362 ASP A C 1
ATOM 2920 O O . ASP A 1 362 ? 44.817 -76.077 -137.091 1.00 60.72 362 ASP A O 1
ATOM 2924 N N . VAL A 1 363 ? 46.819 -75.087 -136.859 1.00 58.94 363 VAL A N 1
ATOM 2925 C CA . VAL A 1 363 ? 46.660 -74.123 -137.955 1.00 58.94 363 VAL A CA 1
ATOM 2926 C C . VAL A 1 363 ? 47.257 -74.709 -139.235 1.00 58.94 363 VAL A C 1
ATOM 2928 O O . VAL A 1 363 ? 48.472 -74.740 -139.421 1.00 58.94 363 VAL A O 1
ATOM 2931 N N . MET A 1 364 ? 46.381 -75.153 -140.135 1.00 57.78 364 MET A N 1
ATOM 2932 C CA . MET A 1 364 ? 46.720 -75.549 -141.505 1.00 57.78 364 MET A CA 1
ATOM 2933 C C . MET A 1 364 ? 47.089 -74.304 -142.328 1.00 57.78 364 MET A C 1
ATOM 2935 O O . MET A 1 364 ? 46.231 -73.474 -142.626 1.00 57.78 364 MET A O 1
ATOM 2939 N N . LEU A 1 365 ? 48.370 -74.162 -142.679 1.00 53.16 365 LEU A N 1
ATOM 2940 C CA . LEU A 1 365 ? 48.872 -73.087 -143.537 1.00 53.16 365 LEU A CA 1
ATOM 2941 C C . LEU A 1 365 ? 48.823 -73.520 -145.004 1.00 53.16 365 LEU A C 1
ATOM 2943 O O . LEU A 1 365 ? 49.577 -74.393 -145.432 1.00 53.16 365 LEU A O 1
ATOM 2947 N N . ASP A 1 366 ? 47.943 -72.880 -145.767 1.00 50.00 366 ASP A N 1
ATOM 2948 C CA . ASP A 1 366 ? 47.800 -73.073 -147.208 1.00 50.00 366 ASP A CA 1
ATOM 2949 C C . ASP A 1 366 ? 48.903 -72.279 -147.938 1.00 50.00 366 ASP A C 1
ATOM 2951 O O . ASP A 1 366 ? 48.763 -71.085 -148.216 1.00 50.00 366 ASP A O 1
ATOM 2955 N N . ILE A 1 367 ? 50.065 -72.910 -148.148 1.00 52.19 367 ILE A N 1
ATOM 2956 C CA . ILE A 1 367 ? 51.207 -72.322 -148.867 1.00 52.19 367 ILE A CA 1
ATOM 2957 C C . ILE A 1 367 ? 51.159 -72.798 -150.329 1.00 52.19 367 ILE A C 1
ATOM 2959 O O . ILE A 1 367 ? 51.463 -73.963 -150.595 1.00 52.19 367 ILE A O 1
ATOM 2963 N N . PRO A 1 368 ? 50.826 -71.930 -151.302 1.00 53.66 368 PRO A N 1
ATOM 2964 C CA . PRO A 1 368 ? 50.826 -72.303 -152.712 1.00 53.66 368 PRO A CA 1
ATOM 2965 C C . PRO A 1 368 ? 52.252 -72.566 -153.223 1.00 53.66 368 PRO A C 1
ATOM 2967 O O . PRO A 1 368 ? 53.120 -71.692 -153.220 1.00 53.66 368 PRO A O 1
ATOM 2970 N N . THR A 1 369 ? 52.489 -73.794 -153.682 1.00 55.34 369 THR A N 1
ATOM 2971 C CA . THR A 1 369 ? 53.741 -74.267 -154.289 1.00 55.34 369 THR A CA 1
ATOM 2972 C C . THR A 1 369 ? 53.947 -73.701 -155.699 1.00 55.34 369 THR A C 1
ATOM 2974 O O . THR A 1 369 ? 53.045 -73.764 -156.534 1.00 55.34 369 THR A O 1
ATOM 2977 N N . GLN A 1 370 ? 55.156 -73.200 -155.981 1.00 47.25 370 GLN A N 1
ATOM 2978 C CA . GLN A 1 370 ? 55.616 -72.727 -157.295 1.00 47.25 370 GLN A CA 1
ATOM 2979 C C . GLN A 1 370 ? 55.398 -73.767 -158.409 1.00 47.25 370 GLN A C 1
ATOM 2981 O O . GLN A 1 370 ? 55.991 -74.845 -158.385 1.00 47.25 370 GLN A O 1
ATOM 2986 N N . GLN A 1 371 ? 54.626 -73.403 -159.436 1.00 51.00 371 GLN A N 1
ATOM 2987 C CA . GLN A 1 371 ? 54.687 -74.045 -160.750 1.00 51.00 371 GLN A CA 1
ATOM 2988 C C . GLN A 1 371 ? 55.613 -73.237 -161.663 1.00 51.00 371 GLN A C 1
ATOM 2990 O O . GLN A 1 371 ? 55.504 -72.017 -161.776 1.00 51.00 371 GLN A O 1
ATOM 2995 N N . TRP A 1 372 ? 56.559 -73.943 -162.271 1.00 52.84 372 TRP A N 1
ATOM 2996 C CA . TRP A 1 372 ? 57.564 -73.422 -163.185 1.00 52.84 372 TRP A CA 1
ATOM 2997 C C . TRP A 1 372 ? 56.914 -73.065 -164.529 1.00 52.84 372 TRP A C 1
ATOM 2999 O O . TRP A 1 372 ? 56.125 -73.850 -165.053 1.00 52.84 372 TRP A O 1
ATOM 3009 N N . LEU A 1 373 ? 57.274 -71.918 -165.109 1.00 45.12 373 LEU A N 1
ATOM 3010 C CA . LEU A 1 373 ? 56.996 -71.624 -166.517 1.00 45.12 373 LEU A CA 1
ATOM 3011 C C . LEU A 1 373 ? 58.073 -72.289 -167.405 1.00 45.12 373 LEU A C 1
ATOM 3013 O O . LEU A 1 373 ? 59.258 -72.182 -167.077 1.00 45.12 373 LEU A O 1
ATOM 3017 N N . PRO A 1 374 ? 57.691 -72.976 -168.498 1.00 47.00 374 PRO A N 1
ATOM 3018 C CA . PRO A 1 374 ? 58.615 -73.474 -169.515 1.00 47.00 374 PRO A CA 1
ATOM 3019 C C . PRO A 1 374 ? 59.109 -72.349 -170.448 1.00 47.00 374 PRO A C 1
ATOM 3021 O O . PRO A 1 374 ? 58.529 -71.266 -170.471 1.00 47.00 374 PRO A O 1
ATOM 3024 N N . ILE A 1 375 ? 60.193 -72.662 -171.175 1.00 45.34 375 ILE A N 1
ATOM 3025 C CA . ILE A 1 375 ? 60.921 -71.873 -172.198 1.00 45.34 375 ILE A CA 1
ATOM 3026 C C . ILE A 1 375 ? 60.006 -71.058 -173.116 1.00 45.34 375 ILE A C 1
ATOM 3028 O O . ILE A 1 375 ? 59.023 -71.648 -173.623 1.00 45.34 375 ILE A O 1
#

InterPro domains:
  IPR029236 Protein of unknown function DUF4618 [PF15397] (116-374)
  IPR029236 Protein of unknown function DUF4618 [PTHR28574] (1-375)

Radius of gyration: 102.86 Å; chains: 1; bounding box: 170×99×320 Å

Organism: Acanthaster planci (NCBI:txid133434)

Foldseek 3Di:
DDDDDDDPVVVVVVVVVVVDDPDPCVVVDPPPPPPDDDDDDDDDDDDDDDDDDDDDDDDDDDDDDDDDDDDDDDDDDDDDDDDDDDDDDDDDDPPPPVVVVVVVVVVVVVVVVVVVVVVVVVVVVVVVVVVVVVVVVVVVVVVVVVVVVVVVVVVVVVVVVVVVVVVVVVVVVVVVVVVVVVVVVVVVVVVVVVVVVVVVVVVVVVVVVVVVVVVVVVVVVVVCCVPPVVVVVVVVVVVVVVVVVVVVVVVVVVVVVVVVVVVVVVVVVVVVVVVVVVVVVVVVVVVVLVPDDVVVVVVVVVVVVVVVVVVVVVVVVVVVVVVVVVVVVVVVVCVVDPVNPVVCVVCVPVPDPPPDDDPPDDDDDDDDDDDDDDD

pLDDT: mean 76.77, std 23.56, range [28.64, 98.5]

Sequence (375 aa):
MASQGVQPSDLQKSLVNLGLAPTDYDQWERRTRRIAKSAGKGRESSRRLTDESALAGSSPVVGPQPHESSAKQFHHYRGPACAHHHKSKSRTTPAEEEDESLKERQRENKVLELLIKSRRKALANYKARQETLLEENTKLREEIEGKEKEVHNEVKSLLRKYERFRGAVSTLTSKFETEKALARKAYEEAKAKVLKEVEALERQGQALDDKLQERKTELSVLMSYKDKEYPVRAMKIAELQRQIQYLSSEYEAEINDLSSITAIEKEKYHQDSEERLHAIKETVTDNAIDSMHDSLKEMAMQNIVMRKEIEGHHKLLEELEATIGDLTEEVSQLRADPKTNTRRVMFPHLFNEIPKCTPDMDVMLDIPTQQWLPI

Secondary structure (DSSP, 8-state):
----PPPTHHHHHHHHTTT-----GGGS-----------------------------------------------------------------TTSHHHHHHHHHHHHHHHHHHHHHHHHHHHHHHHHHHHHHHHHHHHHHHHHHHHHHHHHHHHHHHHHHHHHHHHHHHHHHHHHHHHHHHHHHHHHHHHHHHHHHHHHHHHHHHHHHHHHHHHHHHHHHHHHIIIIIHHHHHHHHHHHHHHHHHHHHHHHHHHHHHHHHHHHHHHHHHHHHHHHHHHHHHHHHHHHHHHS-HHHHHHHHHHHHHHHHHHHHHHHHHHHHHHHHHHHHHHHHHHH-TTS-HHHHH-TTTSS---PPPTT-------PPPPPPP-